Protein AF-A0A3D1DEK6-F1 (afdb_monomer)

pLDDT: mean 71.88, std 22.92, range [27.94, 96.5]

Sequence (246 aa):
MRLTLRTLLAYLDDILEPEQAREIGKKAAESPSASTLIGRIREVTRRRRLTAPALSGPGVGLDPNVVAEYLDNTLSVDGVSDVEQVCLESDVHLAEVAACHQVLTLVLGEPVTVVPGSRERMYALGTSRVEDVLGGDETSMVDDPTAKDAPEPQNEEGRAVAEAVQQITAVQPSAWKRSLPYIIVSTVVMAWLSLFTFFEVPRPVADEGTGTAAAAEGQVAAVDAADAEVAASVAGLSAINSVPEL

Foldseek 3Di:
DDDALLLLLCLVLVVDDPVSNVVNVVVLVVDPVSVVVNVLLVVLLPDPPQDAFDCDDPRHDDDVVLLVCLLVVNDDPVSVVVLRVSLVVDSNSSNVSSVVNNVVSVVPPDDDDDDPVVVVVVVVVVVVVVCVVVVPDDDDDDDDPDPDDDDDPPVVVVVVVVVVVVVVVVPDPPCVVVCVVVVVVVVVVVVVVVVVVVPPPPDPDDDDDDDDDDDDDDDDDDDDDDDDDDDDDDDDDDDDDDDDDD

Secondary structure (DSSP, 8-state):
----HHHHHHHHTT-S-HHHHHHHHHHHHH-HHHHHHHHHHHHHTT-TTPPPPBSSSTTB-S-HHHHHHHHTT-S-HHHHHHHHHHHHH-HHHHHHHHHHHHHHHHHTTS-----HHHHHHHHHHHHHHHHHHH-------------------HHHHHHHHHHHHHHHHT----THHHHHHHHHHHHHHHHHHHHHHHS---PPPPP---------------------------------------

Structure (mmCIF, N/CA/C/O backbone):
data_AF-A0A3D1DEK6-F1
#
_entry.id   AF-A0A3D1DEK6-F1
#
loop_
_atom_site.group_PDB
_atom_site.id
_atom_site.type_symbol
_atom_site.label_atom_id
_atom_site.label_alt_id
_atom_site.label_comp_id
_atom_site.label_asym_id
_atom_site.label_entity_id
_atom_site.label_seq_id
_atom_site.pdbx_PDB_ins_code
_atom_site.Cartn_x
_atom_site.Cartn_y
_atom_site.Cartn_z
_atom_site.occupancy
_atom_site.B_iso_or_equiv
_atom_site.auth_seq_id
_atom_site.auth_comp_id
_atom_site.auth_asym_id
_atom_site.auth_atom_id
_atom_site.pdbx_PDB_model_num
ATOM 1 N N . MET A 1 1 ? -7.819 16.167 8.479 1.00 60.00 1 MET A N 1
ATOM 2 C CA . MET A 1 1 ? -7.132 15.119 7.692 1.00 60.00 1 MET A CA 1
ATOM 3 C C . MET A 1 1 ? -8.151 14.040 7.354 1.00 60.00 1 MET A C 1
ATOM 5 O O . MET A 1 1 ? -8.899 13.667 8.253 1.00 60.00 1 MET A O 1
ATOM 9 N N . ARG A 1 2 ? -8.258 13.633 6.083 1.00 67.69 2 ARG A N 1
ATOM 10 C CA . ARG A 1 2 ? -9.192 12.579 5.646 1.00 67.69 2 ARG A CA 1
ATOM 11 C C . ARG A 1 2 ? -8.546 11.213 5.892 1.00 67.69 2 ARG A C 1
ATOM 13 O O . ARG A 1 2 ? -7.354 11.076 5.652 1.00 67.69 2 ARG A O 1
ATOM 20 N N . LEU A 1 3 ? -9.320 10.254 6.398 1.00 83.62 3 LEU A N 1
ATOM 21 C CA . LEU A 1 3 ? -8.907 8.855 6.533 1.00 83.62 3 LEU A CA 1
ATOM 22 C C . LEU A 1 3 ? -9.245 8.148 5.219 1.00 83.62 3 LEU A C 1
ATOM 24 O O . LEU A 1 3 ? -10.382 7.729 5.022 1.00 83.62 3 LEU A O 1
ATOM 28 N N . THR A 1 4 ? -8.283 8.101 4.309 1.00 91.75 4 THR A N 1
ATOM 29 C CA . THR A 1 4 ? -8.395 7.415 3.017 1.00 91.75 4 THR A CA 1
ATOM 30 C C . THR A 1 4 ? -7.567 6.132 3.042 1.00 91.75 4 THR A C 1
ATOM 32 O O . THR A 1 4 ? -6.734 5.952 3.937 1.00 91.75 4 THR A O 1
ATOM 35 N N . LEU A 1 5 ? -7.762 5.234 2.074 1.00 94.44 5 LEU A N 1
ATOM 36 C CA . LEU A 1 5 ? -6.972 3.999 2.004 1.00 94.44 5 LEU A CA 1
ATOM 37 C C . LEU A 1 5 ? -5.474 4.321 1.965 1.00 94.44 5 LEU A C 1
ATOM 39 O O . LEU A 1 5 ? -4.702 3.768 2.747 1.00 94.44 5 LEU A O 1
ATOM 43 N N . ARG A 1 6 ? -5.079 5.284 1.129 1.00 93.38 6 ARG A N 1
ATOM 44 C CA . ARG A 1 6 ? -3.686 5.729 1.020 1.00 93.38 6 ARG A CA 1
ATOM 45 C C . ARG A 1 6 ? -3.085 6.183 2.349 1.00 93.38 6 ARG A C 1
ATOM 47 O O . ARG A 1 6 ? -1.975 5.797 2.694 1.00 93.38 6 ARG A O 1
ATOM 54 N N . THR A 1 7 ? -3.806 7.009 3.105 1.00 93.62 7 THR A N 1
ATOM 55 C CA . THR A 1 7 ? -3.295 7.522 4.390 1.00 93.62 7 THR A CA 1
ATOM 56 C C . THR A 1 7 ? -3.170 6.420 5.438 1.00 93.62 7 THR A C 1
ATOM 58 O O . THR A 1 7 ? -2.285 6.488 6.289 1.00 93.62 7 THR A O 1
ATOM 61 N N . LEU A 1 8 ? -4.008 5.384 5.361 1.00 94.94 8 LEU A N 1
ATOM 62 C CA . LEU A 1 8 ? -3.880 4.199 6.206 1.00 94.94 8 LEU A CA 1
ATOM 63 C C . LEU A 1 8 ? -2.699 3.312 5.793 1.00 94.94 8 LEU A C 1
ATOM 65 O O . LEU A 1 8 ? -2.020 2.802 6.678 1.00 94.94 8 LEU A O 1
ATOM 69 N N . LEU A 1 9 ? -2.420 3.157 4.495 1.00 94.75 9 LEU A N 1
ATOM 70 C CA . LEU A 1 9 ? -1.221 2.453 4.015 1.00 94.75 9 LEU A CA 1
ATOM 71 C C . LEU A 1 9 ? 0.055 3.167 4.471 1.00 94.75 9 LEU A C 1
ATOM 73 O O . LEU A 1 9 ? 0.929 2.543 5.063 1.00 94.75 9 LEU A O 1
ATOM 77 N N . ALA A 1 10 ? 0.102 4.492 4.323 1.00 93.25 10 ALA A N 1
ATOM 78 C CA . ALA A 1 10 ? 1.219 5.304 4.795 1.00 93.25 10 ALA A CA 1
ATOM 79 C C . ALA A 1 10 ? 1.463 5.168 6.311 1.00 93.25 10 ALA A C 1
ATOM 81 O O . ALA A 1 10 ? 2.602 5.145 6.773 1.00 93.25 10 ALA A O 1
ATOM 82 N N . TYR A 1 11 ? 0.385 5.060 7.094 1.00 94.31 11 TYR A N 1
ATOM 83 C CA . TYR A 1 11 ? 0.469 4.791 8.528 1.00 94.31 11 TYR A CA 1
ATOM 84 C C . TYR A 1 11 ? 0.954 3.369 8.841 1.00 94.31 11 TYR A C 1
ATOM 86 O O . TYR A 1 11 ? 1.682 3.181 9.808 1.00 94.31 11 TYR A O 1
ATOM 94 N N . LEU A 1 12 ? 0.543 2.367 8.060 1.00 94.00 12 LEU A N 1
ATOM 95 C CA . LEU A 1 12 ? 0.918 0.969 8.286 1.00 94.00 12 LEU A CA 1
ATOM 96 C C . LEU A 1 12 ? 2.375 0.662 7.938 1.00 94.00 12 LEU A C 1
ATOM 98 O O . LEU A 1 12 ? 2.953 -0.215 8.577 1.00 94.00 12 LEU A O 1
ATOM 102 N N . ASP A 1 13 ? 2.935 1.380 6.969 1.00 92.44 13 ASP A N 1
ATOM 103 C CA . ASP A 1 13 ? 4.317 1.212 6.516 1.00 92.44 13 ASP A CA 1
ATOM 104 C C . ASP A 1 13 ? 5.293 2.221 7.156 1.00 92.44 13 ASP A C 1
ATOM 106 O O . ASP A 1 13 ? 6.434 2.338 6.721 1.00 92.44 13 ASP A O 1
ATOM 110 N N . ASP A 1 14 ? 4.863 2.937 8.205 1.00 91.81 14 ASP A N 1
ATOM 111 C CA . ASP A 1 14 ? 5.688 3.861 9.002 1.00 91.81 14 ASP A CA 1
ATOM 112 C C . ASP A 1 14 ? 6.396 4.973 8.188 1.00 91.81 14 ASP A C 1
ATOM 114 O O . ASP A 1 14 ? 7.470 5.448 8.560 1.00 91.81 14 ASP A O 1
ATOM 118 N N . ILE A 1 15 ? 5.777 5.448 7.097 1.00 90.81 15 ILE A N 1
ATOM 119 C CA . ILE A 1 15 ? 6.332 6.525 6.243 1.00 90.81 15 ILE A CA 1
ATOM 120 C C . ILE A 1 15 ? 5.873 7.937 6.634 1.00 90.81 15 ILE A C 1
ATOM 122 O O . ILE A 1 15 ? 6.308 8.924 6.042 1.00 90.81 15 ILE A O 1
ATOM 126 N N . LEU A 1 16 ? 4.960 8.050 7.602 1.00 90.56 16 LEU A N 1
ATOM 127 C CA . LEU A 1 16 ? 4.443 9.335 8.076 1.00 90.56 16 LEU A CA 1
ATOM 128 C C . LEU A 1 16 ? 5.373 9.981 9.107 1.00 90.56 16 LEU A C 1
ATOM 130 O O . LEU A 1 16 ? 6.032 9.312 9.900 1.00 90.56 16 LEU A O 1
ATOM 134 N N . GLU A 1 17 ? 5.333 11.312 9.175 1.00 92.69 17 GLU A N 1
ATOM 135 C CA . GLU A 1 17 ? 5.954 12.055 10.270 1.00 92.69 17 GLU A CA 1
ATOM 136 C C . GLU A 1 17 ? 5.357 11.645 11.630 1.00 92.69 17 GLU A C 1
ATOM 138 O O . GLU A 1 17 ? 4.157 11.358 11.730 1.00 92.69 17 GLU A O 1
ATOM 143 N N . PRO A 1 18 ? 6.145 11.668 12.720 1.00 92.88 18 PRO A N 1
ATOM 144 C CA . PRO A 1 18 ? 5.724 11.129 14.014 1.00 92.88 18 PRO A CA 1
ATOM 145 C C . PRO A 1 18 ? 4.490 11.829 14.604 1.00 92.88 18 PRO A C 1
ATOM 147 O O . PRO A 1 18 ? 3.700 11.197 15.309 1.00 92.88 18 PRO A O 1
ATOM 150 N N . GLU A 1 19 ? 4.293 13.121 14.329 1.00 93.31 19 GLU A N 1
ATOM 151 C CA . GLU A 1 19 ? 3.097 13.858 14.757 1.00 93.31 19 GLU A CA 1
ATOM 152 C C . GLU A 1 19 ? 1.853 13.400 13.986 1.00 93.31 19 GLU A C 1
ATOM 154 O O . GLU A 1 19 ? 0.824 13.080 14.588 1.00 93.31 19 GLU A O 1
ATOM 159 N N . GLN A 1 20 ? 1.975 13.264 12.664 1.00 92.81 20 GLN A N 1
ATOM 160 C CA . GLN A 1 20 ? 0.900 12.794 11.791 1.00 92.81 20 GLN A CA 1
ATOM 161 C C . GLN A 1 20 ? 0.519 11.345 12.103 1.00 92.81 20 GLN A C 1
ATOM 163 O O . GLN A 1 20 ? -0.667 11.031 12.206 1.00 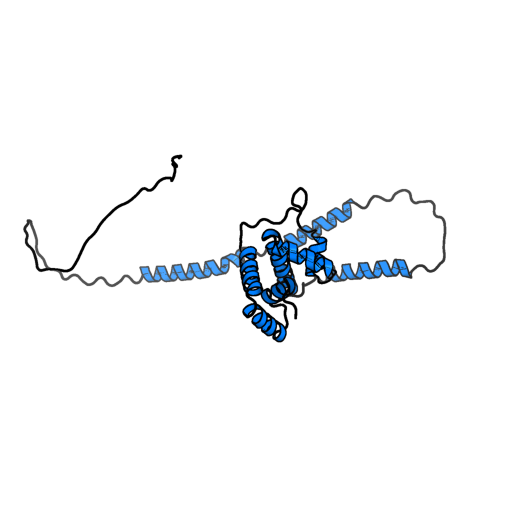92.81 20 GLN A O 1
ATOM 168 N N . ALA A 1 21 ? 1.500 10.470 12.335 1.00 93.62 21 ALA A N 1
ATOM 169 C CA . ALA A 1 21 ? 1.264 9.077 12.701 1.00 93.62 21 ALA A CA 1
ATOM 170 C C . ALA A 1 21 ? 0.446 8.952 14.001 1.00 93.62 21 ALA A C 1
ATOM 172 O O . ALA A 1 21 ? -0.476 8.137 14.081 1.00 93.62 21 ALA A O 1
ATOM 173 N N . ARG A 1 22 ? 0.720 9.797 15.009 1.00 93.88 22 ARG A N 1
ATOM 174 C CA . ARG A 1 22 ? -0.061 9.842 16.263 1.00 93.88 22 ARG A CA 1
ATOM 175 C C . ARG A 1 22 ? -1.492 10.307 16.027 1.00 93.88 22 ARG A C 1
ATOM 177 O O . ARG A 1 22 ? -2.427 9.718 16.572 1.00 93.88 22 ARG A O 1
ATOM 184 N N . GLU A 1 23 ? -1.675 11.346 15.218 1.00 93.75 23 GLU A N 1
ATOM 185 C CA . GLU A 1 23 ? -3.009 11.833 14.875 1.00 93.75 23 GLU A CA 1
ATOM 186 C C . GLU A 1 23 ? -3.831 10.803 14.101 1.00 93.75 23 GLU A C 1
ATOM 188 O O . GLU A 1 23 ? -5.012 10.612 14.401 1.00 93.75 23 GLU A O 1
ATOM 193 N N . ILE A 1 24 ? -3.224 10.156 13.105 1.00 93.56 24 ILE A N 1
ATOM 194 C CA . ILE A 1 24 ? -3.873 9.116 12.308 1.00 93.56 24 ILE A CA 1
ATOM 195 C C . ILE A 1 24 ? -4.190 7.908 13.183 1.00 93.56 24 ILE A C 1
ATOM 197 O O . ILE A 1 24 ? -5.320 7.434 13.135 1.00 93.56 24 ILE A O 1
ATOM 201 N N . GLY A 1 25 ? -3.271 7.478 14.050 1.00 91.75 25 GLY A N 1
ATOM 202 C CA . GLY A 1 25 ? -3.522 6.401 15.008 1.00 91.75 25 GLY A CA 1
ATOM 203 C C . GLY A 1 25 ? -4.711 6.697 15.928 1.00 91.75 25 GLY A C 1
ATOM 204 O O . GLY A 1 25 ? -5.584 5.846 16.101 1.00 91.75 25 GLY A O 1
ATOM 205 N N . LYS A 1 26 ? -4.812 7.927 16.454 1.00 93.81 26 LYS A N 1
ATOM 206 C CA . LYS A 1 26 ? -5.963 8.354 17.267 1.00 93.81 26 LYS A CA 1
ATOM 207 C C . LYS A 1 26 ? -7.268 8.328 16.462 1.00 93.81 26 LYS A C 1
ATOM 209 O O . LYS A 1 26 ? -8.242 7.720 16.896 1.00 93.81 26 LYS A O 1
ATOM 214 N N . LYS A 1 27 ? -7.278 8.933 15.270 1.00 92.94 27 LYS A N 1
ATOM 215 C CA . LYS A 1 27 ? -8.460 8.979 14.388 1.00 92.94 27 LYS A CA 1
ATOM 216 C C . LYS A 1 27 ? -8.883 7.585 13.907 1.00 92.94 27 LYS A C 1
ATOM 218 O O . LYS A 1 27 ? -10.073 7.325 13.758 1.00 92.94 27 LYS A O 1
ATOM 223 N N . ALA A 1 28 ? -7.929 6.683 13.684 1.00 91.69 28 ALA A N 1
ATOM 224 C CA . ALA A 1 28 ? -8.192 5.303 13.297 1.00 91.69 28 ALA A CA 1
ATOM 225 C C . ALA A 1 28 ? -8.805 4.486 14.443 1.00 91.69 28 ALA A C 1
ATOM 227 O O . ALA A 1 28 ? -9.676 3.659 14.187 1.00 91.69 28 ALA A O 1
ATOM 228 N N . ALA A 1 29 ? -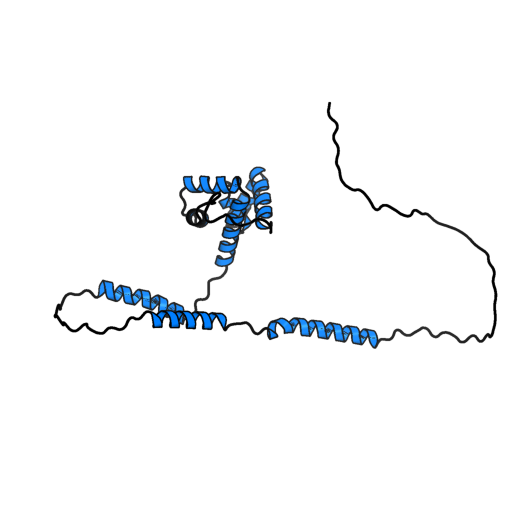8.400 4.742 15.691 1.00 91.06 29 ALA A N 1
ATOM 229 C CA . ALA A 1 29 ? -8.992 4.116 16.874 1.00 91.06 29 ALA A CA 1
ATOM 230 C C . ALA A 1 29 ? -10.408 4.642 17.179 1.00 91.06 29 ALA A C 1
ATOM 232 O O . ALA A 1 29 ? -11.269 3.884 17.617 1.00 91.06 29 ALA A O 1
ATOM 233 N N . GLU A 1 30 ? -10.662 5.928 16.926 1.00 93.50 30 GLU A N 1
ATOM 234 C CA . GLU A 1 30 ? -11.984 6.549 17.095 1.00 93.50 30 GLU A CA 1
ATOM 235 C C . GLU A 1 30 ? -12.976 6.148 15.990 1.00 93.50 30 GLU A C 1
ATOM 237 O O . GLU A 1 30 ? -14.187 6.196 16.203 1.00 93.50 30 GLU A O 1
ATOM 242 N N . SER A 1 31 ? -12.477 5.747 14.816 1.00 94.25 31 SER A N 1
ATOM 243 C CA . SER A 1 31 ? -13.285 5.364 13.658 1.00 94.25 31 SER A CA 1
ATOM 244 C C . SER A 1 31 ? -13.362 3.837 13.499 1.00 94.25 31 SER A C 1
ATOM 246 O O . SER A 1 31 ? -12.380 3.212 13.079 1.00 94.25 31 SER A O 1
ATOM 248 N N . PRO A 1 32 ? -14.530 3.208 13.743 1.00 92.50 32 PRO A N 1
ATOM 249 C CA . PRO A 1 32 ? -14.686 1.763 13.586 1.00 92.50 32 PRO A CA 1
ATOM 250 C C . PRO A 1 32 ? -14.355 1.277 12.171 1.00 92.50 32 PRO A C 1
ATOM 252 O O . PRO A 1 32 ? -13.710 0.244 12.013 1.00 92.50 32 PRO A O 1
ATOM 255 N N . SER A 1 33 ? -14.729 2.042 11.138 1.00 92.38 33 SER A N 1
ATOM 256 C CA . SER A 1 33 ? -14.465 1.678 9.742 1.00 92.38 33 SER A CA 1
ATOM 257 C C . SER A 1 33 ? -12.969 1.631 9.427 1.00 92.38 33 SER A C 1
ATOM 259 O O . SER A 1 33 ? -12.513 0.705 8.760 1.00 92.38 33 SER A O 1
ATOM 261 N N . ALA A 1 34 ? -12.191 2.582 9.952 1.00 93.31 34 ALA A N 1
ATOM 262 C CA . ALA A 1 34 ? -10.744 2.620 9.766 1.00 93.31 34 ALA A CA 1
ATOM 263 C C . ALA A 1 34 ? -10.050 1.468 10.505 1.00 93.31 34 ALA A C 1
ATOM 265 O O . ALA A 1 34 ? -9.180 0.811 9.937 1.00 93.31 34 ALA A O 1
ATOM 266 N N . SER A 1 35 ? -10.474 1.173 11.738 1.00 94.06 35 SER A N 1
ATOM 267 C CA . SER A 1 35 ? -9.967 0.026 12.500 1.00 94.06 35 SER A CA 1
ATOM 268 C C . SER A 1 35 ? -10.244 -1.308 11.792 1.00 94.06 35 SER A C 1
ATOM 270 O O . SER A 1 35 ? -9.344 -2.145 11.677 1.00 94.06 35 SER A O 1
ATOM 272 N N . THR A 1 36 ? -11.455 -1.498 11.253 1.00 95.31 36 THR A N 1
ATOM 273 C CA . THR A 1 36 ? -11.799 -2.686 10.454 1.00 95.31 36 THR A CA 1
ATOM 274 C C . THR A 1 36 ? -10.965 -2.768 9.178 1.00 95.31 36 THR A C 1
ATOM 276 O O . THR A 1 36 ? -10.456 -3.842 8.857 1.00 95.31 36 THR A O 1
ATOM 279 N N . LEU A 1 37 ? -10.776 -1.650 8.471 1.00 95.75 37 LEU A N 1
ATOM 280 C CA . LEU A 1 37 ? -9.979 -1.613 7.247 1.00 95.75 37 LEU A CA 1
ATOM 281 C C . LEU A 1 37 ? -8.501 -1.926 7.516 1.00 95.75 37 LEU A C 1
ATOM 283 O O . LEU A 1 37 ? -7.922 -2.729 6.794 1.00 95.75 3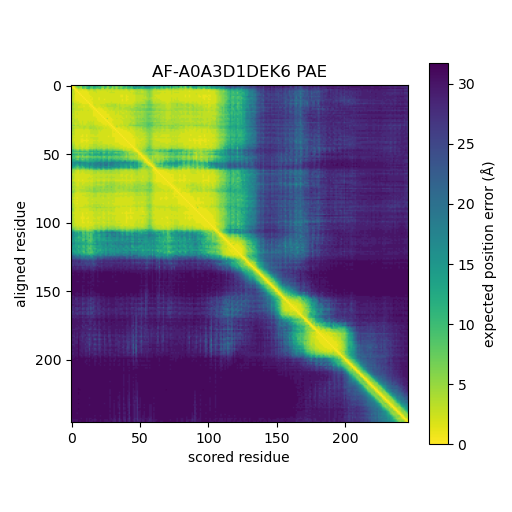7 LEU A O 1
ATOM 287 N N . ILE A 1 38 ? -7.908 -1.393 8.589 1.00 95.94 38 ILE A N 1
ATOM 288 C CA . ILE A 1 38 ? -6.545 -1.750 9.023 1.00 95.94 38 ILE A CA 1
ATOM 289 C C . ILE A 1 38 ? -6.431 -3.256 9.294 1.00 95.94 38 ILE A C 1
ATOM 291 O O . ILE A 1 38 ? -5.469 -3.897 8.862 1.00 95.94 38 ILE A O 1
ATOM 295 N N . GLY A 1 39 ? -7.406 -3.827 10.008 1.00 96.25 39 GLY A N 1
ATOM 296 C CA . GLY A 1 39 ? -7.459 -5.265 10.268 1.00 96.25 39 GLY A CA 1
ATOM 297 C C . GLY A 1 39 ? -7.503 -6.072 8.973 1.00 96.25 39 GLY A C 1
ATOM 298 O O . GLY A 1 39 ? -6.695 -6.985 8.792 1.00 96.25 39 GLY A O 1
ATOM 299 N N . ARG A 1 40 ? -8.381 -5.669 8.048 1.00 96.44 40 ARG A N 1
ATOM 300 C CA . ARG A 1 40 ? -8.539 -6.293 6.733 1.00 96.44 40 ARG A CA 1
ATOM 301 C C . ARG A 1 40 ? -7.267 -6.193 5.895 1.00 96.44 40 ARG A C 1
ATOM 303 O O . ARG A 1 40 ? -6.829 -7.220 5.397 1.00 96.44 40 ARG A O 1
ATOM 310 N N . ILE A 1 41 ? -6.628 -5.022 5.804 1.00 96.50 41 ILE A N 1
ATOM 311 C CA . ILE A 1 41 ? -5.348 -4.834 5.092 1.00 96.50 41 ILE A CA 1
ATOM 312 C C . ILE A 1 41 ? -4.302 -5.818 5.631 1.00 96.50 41 ILE A C 1
ATOM 314 O O . ILE A 1 41 ? -3.745 -6.621 4.886 1.00 96.50 41 ILE A O 1
ATOM 318 N N . ARG A 1 42 ? -4.098 -5.847 6.954 1.00 95.44 42 ARG A N 1
ATOM 319 C CA . ARG A 1 42 ? -3.131 -6.760 7.589 1.00 95.44 42 ARG A CA 1
ATOM 320 C C . ARG A 1 42 ? -3.460 -8.237 7.370 1.00 95.44 42 ARG A C 1
ATOM 322 O O . ARG A 1 42 ? -2.559 -9.078 7.401 1.00 95.44 42 ARG A O 1
ATOM 329 N N . GLU A 1 43 ? -4.735 -8.583 7.248 1.00 95.50 43 GLU A N 1
ATOM 330 C CA . GLU A 1 43 ? -5.166 -9.946 6.958 1.00 95.50 43 GLU A CA 1
ATOM 331 C C . GLU A 1 43 ? -4.864 -10.325 5.505 1.00 95.50 43 GLU A C 1
ATOM 333 O O . GLU A 1 43 ? -4.201 -11.339 5.272 1.00 95.50 43 GLU A O 1
ATOM 338 N N . VAL A 1 44 ? -5.302 -9.509 4.540 1.00 94.81 44 VAL A N 1
ATOM 339 C CA . VAL A 1 44 ? -5.176 -9.819 3.109 1.00 94.81 44 VAL A CA 1
ATOM 340 C C . VAL A 1 44 ? -3.716 -9.851 2.663 1.00 94.81 44 VAL A C 1
ATOM 342 O O . VAL A 1 44 ? -3.330 -10.794 1.977 1.00 94.81 44 VAL A O 1
ATOM 345 N N . THR A 1 45 ? -2.867 -8.941 3.156 1.00 92.12 45 THR A N 1
ATOM 346 C CA . THR A 1 45 ? -1.426 -8.920 2.834 1.00 92.12 45 THR A CA 1
ATOM 347 C C . THR A 1 45 ? -0.691 -10.161 3.359 1.00 92.12 45 THR A C 1
ATOM 349 O O . THR A 1 45 ? 0.318 -10.582 2.799 1.00 92.12 45 THR A O 1
ATOM 352 N N . ARG A 1 46 ? -1.195 -10.811 4.419 1.00 91.31 46 ARG A N 1
ATOM 353 C CA . ARG A 1 46 ? -0.603 -12.049 4.969 1.00 91.31 46 ARG A CA 1
ATOM 354 C C . ARG A 1 46 ? -1.214 -13.327 4.391 1.00 91.31 46 ARG A C 1
ATOM 356 O O . ARG A 1 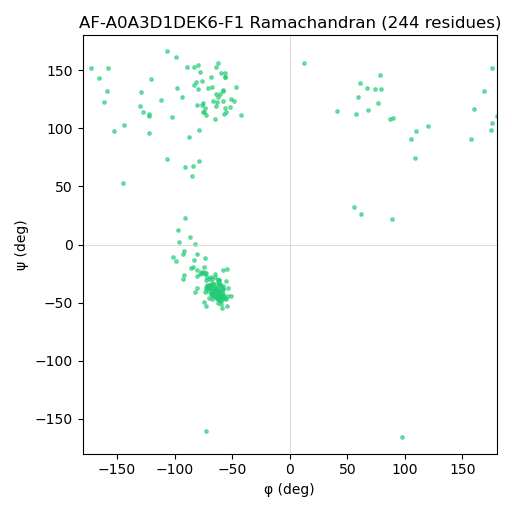46 ? -0.719 -14.428 4.666 1.00 91.31 46 ARG A O 1
ATOM 363 N N . ARG A 1 47 ? -2.288 -13.224 3.605 1.00 92.62 47 ARG A N 1
ATOM 364 C CA . ARG A 1 47 ? -3.041 -14.376 3.101 1.00 92.62 47 ARG A CA 1
ATOM 365 C C . ARG A 1 47 ? -2.319 -15.011 1.905 1.00 92.62 47 ARG A C 1
ATOM 367 O O . ARG A 1 47 ? -2.506 -14.618 0.765 1.00 92.62 47 ARG A O 1
ATOM 374 N N . ARG A 1 48 ? -1.563 -16.089 2.147 1.00 84.75 48 ARG A N 1
ATOM 375 C CA . ARG A 1 48 ? -0.748 -16.794 1.122 1.00 84.75 48 ARG A CA 1
ATOM 376 C C . ARG A 1 48 ? -1.507 -17.333 -0.099 1.00 84.75 48 ARG A C 1
ATOM 378 O O . ARG A 1 48 ? -0.881 -17.649 -1.100 1.00 84.75 48 ARG A O 1
ATOM 385 N N . ARG A 1 49 ? -2.822 -17.545 0.013 1.00 86.00 49 ARG A N 1
ATOM 386 C CA . ARG A 1 49 ? -3.658 -18.104 -1.067 1.00 86.00 49 ARG A CA 1
ATOM 387 C C . ARG A 1 49 ? -4.371 -17.034 -1.892 1.00 86.00 49 ARG A C 1
ATOM 389 O O . ARG A 1 49 ? -5.157 -17.390 -2.761 1.00 86.00 49 ARG A O 1
ATOM 396 N N . LEU A 1 50 ? -4.141 -15.755 -1.604 1.00 84.94 50 LEU A N 1
ATOM 397 C CA . LEU A 1 50 ? -4.640 -14.687 -2.453 1.00 84.94 50 LEU A CA 1
ATOM 398 C C . LEU A 1 50 ? -3.768 -14.633 -3.714 1.00 84.94 50 LEU A C 1
ATOM 400 O O . LEU A 1 50 ? -2.548 -14.534 -3.620 1.00 84.94 50 LEU A O 1
ATOM 404 N N . THR A 1 51 ? -4.382 -14.794 -4.881 1.00 80.50 51 THR A N 1
ATOM 405 C CA . THR A 1 51 ? -3.687 -14.715 -6.174 1.00 80.50 51 THR A CA 1
ATOM 406 C C . THR A 1 51 ? -3.692 -13.272 -6.674 1.00 80.50 51 THR A C 1
ATOM 408 O O . THR A 1 51 ? -4.602 -12.520 -6.333 1.00 80.50 51 THR A O 1
ATOM 411 N N . ALA A 1 52 ? -2.690 -12.899 -7.471 1.00 81.12 52 ALA A N 1
ATOM 412 C CA . ALA A 1 52 ? -2.612 -11.585 -8.103 1.00 81.12 52 ALA A CA 1
ATOM 413 C C . ALA A 1 52 ? -3.775 -11.355 -9.097 1.00 81.12 52 ALA A C 1
ATOM 415 O O . ALA A 1 52 ? -4.291 -12.330 -9.665 1.00 81.12 52 ALA A O 1
ATOM 416 N N . PRO A 1 53 ? -4.181 -10.092 -9.332 1.00 83.75 53 PRO A N 1
ATOM 417 C CA . PRO A 1 53 ? -5.158 -9.750 -10.362 1.00 83.75 53 PRO A CA 1
ATOM 418 C C . PRO A 1 53 ? -4.724 -10.240 -11.752 1.00 83.75 53 PRO A C 1
ATOM 420 O O . PRO A 1 53 ? -3.539 -10.268 -12.085 1.00 83.75 53 PRO A O 1
ATOM 423 N N . ALA A 1 54 ? -5.692 -10.604 -12.595 1.00 81.50 54 ALA A N 1
ATOM 424 C CA . ALA A 1 54 ? -5.407 -10.946 -13.983 1.00 81.50 54 ALA A CA 1
ATOM 425 C C . ALA A 1 54 ? -5.031 -9.685 -14.783 1.00 81.50 54 ALA A C 1
ATOM 427 O O . ALA A 1 54 ? -5.720 -8.669 -14.709 1.00 81.50 54 ALA A O 1
ATOM 428 N N . LEU A 1 55 ? -3.973 -9.778 -15.595 1.00 77.75 55 LEU A N 1
ATOM 429 C CA . LEU A 1 55 ? -3.488 -8.677 -16.444 1.00 77.75 55 LEU A CA 1
ATOM 430 C C . LEU A 1 55 ? -4.248 -8.553 -17.776 1.00 77.75 55 LEU A C 1
ATOM 432 O O . LEU A 1 55 ? -4.081 -7.583 -18.509 1.00 77.75 55 LEU A O 1
ATOM 436 N N . SER A 1 56 ? -5.033 -9.563 -18.157 1.00 77.62 56 SER A N 1
ATOM 437 C CA . SER A 1 56 ? -5.785 -9.605 -19.418 1.00 77.62 56 SER A CA 1
ATOM 438 C C . SER A 1 56 ? -6.968 -10.572 -19.320 1.00 77.62 56 SER A C 1
ATOM 440 O O . SER A 1 56 ? -6.902 -11.564 -18.595 1.00 77.62 56 SER A O 1
ATOM 442 N N . GLY A 1 57 ? -8.031 -10.308 -20.089 1.00 73.56 57 GLY A N 1
ATOM 443 C CA . GLY A 1 57 ? -9.219 -11.166 -20.190 1.00 73.56 57 GLY A CA 1
ATOM 444 C C . GLY A 1 57 ? -10.413 -10.752 -19.309 1.00 73.56 57 GLY A C 1
ATOM 445 O O . GLY A 1 57 ? -10.484 -9.626 -18.820 1.00 73.56 57 GLY A O 1
ATOM 446 N N . PRO A 1 58 ? -11.411 -11.637 -19.134 1.00 59.19 58 PRO A N 1
ATOM 447 C CA . PRO A 1 58 ? -12.556 -11.376 -18.264 1.00 59.19 58 PRO A CA 1
ATOM 448 C C . PRO A 1 58 ? -12.100 -11.305 -16.802 1.00 59.19 58 PRO A C 1
ATOM 450 O O . PRO A 1 58 ? -11.505 -12.255 -16.299 1.00 59.19 58 PRO A O 1
ATOM 453 N N . GLY A 1 59 ? -12.382 -10.192 -16.122 1.00 63.59 59 GLY A N 1
ATOM 454 C CA . GLY A 1 59 ? -11.889 -9.944 -14.762 1.00 63.59 59 GLY A CA 1
ATOM 455 C C . GLY A 1 59 ? -10.526 -9.249 -14.702 1.00 63.59 59 GLY A C 1
ATOM 456 O O . GLY A 1 59 ? -9.846 -9.362 -13.683 1.00 63.59 59 GLY A O 1
ATOM 457 N N . VAL A 1 60 ? -10.128 -8.549 -15.775 1.00 72.38 60 VAL A N 1
ATOM 458 C CA . VAL A 1 60 ? -9.038 -7.562 -15.731 1.00 72.38 60 VAL A CA 1
ATOM 459 C C . VAL A 1 60 ? -9.266 -6.631 -14.549 1.00 72.38 60 VAL A C 1
ATOM 461 O O . VAL A 1 60 ? -10.343 -6.048 -14.408 1.00 72.38 60 VAL A O 1
ATOM 464 N N . GLY A 1 61 ? -8.258 -6.573 -13.683 1.00 76.56 61 GLY A N 1
ATOM 465 C CA . GLY A 1 61 ? -8.248 -5.677 -12.540 1.00 76.56 61 GLY A CA 1
ATOM 466 C C . GLY A 1 61 ? -8.023 -4.227 -12.953 1.00 76.56 61 GLY A C 1
ATOM 467 O O . GLY A 1 61 ? -8.196 -3.852 -14.111 1.00 76.56 61 GLY A O 1
ATOM 468 N N . LEU A 1 62 ? -7.607 -3.398 -12.002 1.00 86.38 62 LEU A N 1
ATOM 469 C CA . LEU A 1 62 ? -7.141 -2.053 -12.330 1.00 86.38 62 LEU A CA 1
ATOM 470 C C . LEU A 1 62 ? -5.989 -2.093 -13.340 1.00 86.38 62 LEU A C 1
ATOM 472 O O . LEU A 1 62 ? -5.113 -2.955 -13.254 1.00 86.38 62 LEU A O 1
ATOM 476 N N . ASP A 1 63 ? -5.963 -1.107 -14.238 1.00 89.81 63 ASP A N 1
ATOM 477 C CA . ASP A 1 63 ? -4.797 -0.854 -15.081 1.00 89.81 63 ASP A CA 1
ATOM 478 C C . ASP A 1 63 ? -3.564 -0.598 -14.190 1.00 89.81 63 ASP A C 1
ATOM 480 O O . ASP A 1 63 ? -3.602 0.311 -13.351 1.00 89.81 63 ASP A O 1
ATOM 484 N N . PRO A 1 64 ? -2.468 -1.365 -14.347 1.00 90.62 64 PRO A N 1
ATOM 485 C CA . PRO A 1 64 ? -1.264 -1.189 -13.544 1.00 90.62 64 PRO A CA 1
ATOM 486 C C . PRO A 1 64 ? -0.683 0.227 -13.593 1.00 90.62 64 PRO A C 1
ATOM 488 O O . PRO A 1 64 ? -0.137 0.681 -12.588 1.00 90.62 64 PRO A O 1
ATOM 491 N N . ASN A 1 65 ? -0.821 0.949 -14.713 1.00 92.19 65 ASN A N 1
ATOM 492 C CA . ASN A 1 65 ? -0.329 2.329 -14.799 1.00 92.19 65 ASN A CA 1
ATOM 493 C C . ASN A 1 65 ? -1.133 3.269 -13.892 1.00 92.19 65 ASN A C 1
ATOM 495 O O . ASN A 1 65 ? -0.551 4.085 -13.185 1.00 92.19 65 ASN A O 1
ATOM 499 N N . VAL A 1 66 ? -2.456 3.097 -13.831 1.00 94.19 66 VAL A N 1
ATOM 500 C CA . VAL A 1 66 ? -3.320 3.857 -12.913 1.00 94.19 66 VAL A CA 1
ATOM 501 C C . VAL A 1 66 ? -2.988 3.534 -11.454 1.00 94.19 66 VAL A C 1
ATOM 503 O O . VAL A 1 66 ? -2.963 4.431 -10.611 1.00 94.19 66 VAL A O 1
ATOM 506 N N . VAL A 1 67 ? -2.689 2.267 -11.137 1.00 93.81 67 VAL A N 1
ATOM 507 C CA . VAL A 1 67 ? -2.228 1.880 -9.790 1.00 93.81 67 VAL A CA 1
ATOM 508 C C . VAL A 1 67 ? -0.893 2.544 -9.454 1.00 93.81 67 VAL A C 1
ATOM 510 O O . VAL A 1 67 ? -0.732 3.042 -8.340 1.00 93.81 67 VAL A O 1
ATOM 513 N N . ALA A 1 68 ? 0.044 2.592 -10.403 1.00 93.88 68 ALA A N 1
ATOM 514 C CA . ALA A 1 68 ? 1.322 3.272 -10.218 1.00 93.88 68 ALA A CA 1
ATOM 515 C C . ALA A 1 68 ? 1.123 4.774 -9.954 1.00 93.88 68 ALA A C 1
ATOM 517 O O . ALA A 1 68 ? 1.622 5.284 -8.954 1.00 93.88 68 ALA A O 1
ATOM 518 N N . GLU A 1 69 ? 0.299 5.459 -10.755 1.00 95.31 69 GLU A N 1
ATOM 519 C CA . GLU A 1 69 ? -0.043 6.872 -10.528 1.00 95.31 69 GLU A CA 1
ATOM 520 C C . GLU A 1 69 ? -0.723 7.106 -9.166 1.00 95.31 69 GLU A C 1
ATOM 522 O O . GLU A 1 69 ? -0.507 8.130 -8.506 1.00 95.31 69 GLU A O 1
ATOM 527 N N . TYR A 1 70 ? -1.546 6.156 -8.709 1.00 95.56 70 TYR A N 1
ATOM 528 C CA . TYR A 1 70 ? -2.174 6.211 -7.389 1.00 95.56 70 TYR A CA 1
ATOM 529 C C . TYR A 1 70 ? -1.153 6.097 -6.246 1.00 95.56 70 TYR A C 1
ATOM 531 O O . TYR A 1 70 ? -1.285 6.837 -5.259 1.00 95.56 70 TYR A O 1
ATOM 539 N N . LEU A 1 71 ? -0.175 5.190 -6.373 1.00 93.56 71 LEU A N 1
ATOM 540 C CA . LEU A 1 71 ? 0.898 4.956 -5.396 1.00 93.56 71 LEU A CA 1
ATOM 541 C C . LEU A 1 71 ? 1.907 6.115 -5.362 1.00 93.56 71 LEU A C 1
ATOM 543 O O . LEU A 1 71 ? 2.330 6.513 -4.277 1.00 93.56 71 LEU A O 1
ATOM 547 N N . ASP A 1 72 ? 2.203 6.716 -6.515 1.00 91.19 72 ASP A N 1
ATOM 548 C CA . ASP A 1 72 ? 3.127 7.852 -6.654 1.00 91.19 72 ASP A CA 1
ATOM 549 C C . ASP A 1 72 ? 2.485 9.215 -6.334 1.00 91.19 72 ASP A C 1
ATOM 551 O O . ASP A 1 72 ? 3.147 10.252 -6.386 1.00 91.19 72 ASP A O 1
ATOM 555 N N . ASN A 1 73 ? 1.202 9.239 -5.958 1.00 90.50 73 ASN A N 1
ATOM 556 C CA . ASN A 1 73 ? 0.436 10.457 -5.660 1.00 90.50 73 ASN A CA 1
ATOM 557 C C . ASN A 1 73 ? 0.294 11.434 -6.841 1.00 90.50 73 ASN A C 1
ATOM 559 O O . ASN A 1 73 ? 0.095 12.632 -6.627 1.00 90.50 73 ASN A O 1
ATOM 563 N N . THR A 1 74 ? 0.363 10.941 -8.076 1.00 94.19 74 THR A N 1
ATOM 564 C CA . THR A 1 74 ? 0.215 11.751 -9.297 1.00 94.19 74 THR A CA 1
ATOM 565 C C . THR A 1 74 ? -1.189 11.672 -9.898 1.00 94.19 74 THR A C 1
ATOM 567 O O . THR A 1 74 ? -1.554 12.522 -10.712 1.00 94.19 74 THR A O 1
ATOM 570 N N . LEU A 1 75 ? -2.003 10.704 -9.464 1.00 94.81 75 LEU A N 1
ATOM 571 C CA . LEU A 1 75 ? -3.374 10.518 -9.939 1.00 94.81 75 LEU A CA 1
ATOM 572 C C . LEU A 1 75 ? -4.318 11.657 -9.501 1.00 94.81 75 LEU A C 1
ATOM 574 O O . LEU A 1 75 ? -4.244 12.171 -8.382 1.00 94.81 75 LEU A O 1
ATOM 578 N N . SER A 1 76 ? -5.259 12.015 -10.379 1.00 94.31 76 SER A N 1
ATOM 579 C CA . SER A 1 76 ? -6.305 13.012 -10.097 1.00 94.31 76 SER A CA 1
ATOM 580 C C . SER A 1 76 ? -7.236 12.592 -8.949 1.00 94.31 76 SER A C 1
ATOM 582 O O . SER A 1 76 ? -7.409 11.408 -8.678 1.00 94.31 76 SER A O 1
ATOM 584 N N . VAL A 1 77 ? -7.881 13.557 -8.282 1.00 90.06 77 VAL A N 1
ATOM 585 C CA . VAL A 1 77 ? -8.751 13.292 -7.116 1.00 90.06 77 VAL A CA 1
ATOM 586 C C . VAL A 1 77 ? -9.899 12.330 -7.443 1.00 90.06 77 VAL A C 1
ATOM 588 O O . VAL A 1 77 ? -10.209 11.470 -6.620 1.00 90.06 77 VAL A O 1
ATOM 591 N N . ASP A 1 78 ? -10.489 12.446 -8.634 1.00 89.94 78 ASP A N 1
ATOM 592 C CA . ASP A 1 78 ? -11.568 11.558 -9.080 1.00 89.94 78 ASP A CA 1
ATOM 593 C C . ASP A 1 78 ? -11.039 10.131 -9.286 1.00 89.94 78 ASP A C 1
ATOM 595 O O . ASP A 1 78 ? -11.571 9.185 -8.707 1.00 89.94 78 ASP A O 1
ATOM 599 N N . GLY A 1 79 ? -9.897 9.987 -9.972 1.00 92.62 79 GLY A N 1
ATOM 600 C CA . GLY A 1 79 ? -9.248 8.686 -10.162 1.00 92.62 79 GLY A CA 1
ATOM 601 C C . GLY A 1 79 ? -8.816 8.030 -8.847 1.00 92.62 79 GLY A C 1
ATOM 602 O O . GLY A 1 79 ? -8.901 6.814 -8.701 1.00 92.62 79 GLY A O 1
ATOM 603 N N . VAL A 1 80 ? -8.406 8.818 -7.848 1.00 94.44 80 VAL A N 1
ATOM 604 C CA . VAL A 1 80 ? -8.094 8.300 -6.507 1.00 94.44 80 VAL A CA 1
ATOM 605 C C . VAL A 1 80 ? -9.320 7.648 -5.872 1.00 94.44 80 VAL A C 1
ATOM 607 O O . VAL A 1 80 ? -9.194 6.562 -5.312 1.00 94.44 80 VAL A O 1
ATOM 610 N N . SER A 1 81 ? -10.494 8.275 -5.969 1.00 92.88 81 SER A N 1
ATOM 611 C CA . SER A 1 81 ? -11.728 7.707 -5.416 1.00 92.88 81 SER A CA 1
ATOM 612 C C . SER A 1 81 ? -12.093 6.382 -6.088 1.00 92.88 81 SER A C 1
ATOM 614 O O . SER A 1 81 ? -12.477 5.441 -5.392 1.00 92.88 81 SER A O 1
ATOM 616 N N . ASP A 1 82 ? -11.932 6.289 -7.409 1.00 93.25 82 ASP A N 1
ATOM 617 C CA . ASP A 1 82 ? -12.235 5.075 -8.173 1.00 93.25 82 ASP A CA 1
ATOM 618 C C . ASP A 1 82 ? -11.318 3.912 -7.764 1.00 93.25 82 ASP A C 1
ATOM 620 O O . ASP A 1 82 ? -11.783 2.801 -7.491 1.00 93.25 82 ASP A O 1
ATOM 624 N N . VAL A 1 83 ? -10.010 4.174 -7.645 1.00 94.81 83 VAL A N 1
ATOM 625 C CA . VAL A 1 83 ? -9.031 3.170 -7.201 1.00 94.81 83 VAL A CA 1
ATOM 626 C C . VAL A 1 83 ? -9.329 2.701 -5.779 1.00 94.81 83 VAL A C 1
ATOM 628 O O . VAL A 1 83 ? -9.351 1.495 -5.512 1.00 94.81 83 VAL A O 1
ATOM 631 N N . GLU A 1 84 ? -9.580 3.637 -4.859 1.00 95.19 84 GLU A N 1
ATOM 632 C CA . GLU A 1 84 ? -9.896 3.300 -3.472 1.00 95.19 84 GLU A CA 1
ATOM 633 C C . GLU A 1 84 ? -11.189 2.484 -3.379 1.00 95.19 84 GLU A C 1
ATOM 635 O O . GLU A 1 84 ? -11.229 1.501 -2.637 1.00 95.19 84 GLU A O 1
ATOM 640 N N . GLN A 1 85 ? -12.213 2.821 -4.164 1.00 94.19 85 GLN A N 1
ATOM 641 C CA . GLN A 1 85 ? -13.464 2.072 -4.190 1.00 94.19 85 GLN A CA 1
ATOM 642 C C . GLN A 1 85 ? -13.247 0.615 -4.623 1.00 94.19 85 GLN A C 1
ATOM 644 O O . GLN A 1 85 ? -13.676 -0.296 -3.911 1.00 94.19 85 GLN A O 1
ATOM 649 N N . VAL A 1 86 ? -12.522 0.368 -5.719 1.00 94.00 86 VAL A N 1
ATOM 650 C CA . VAL A 1 86 ? -12.261 -1.011 -6.174 1.00 94.00 86 VAL A CA 1
ATOM 651 C C . VAL A 1 86 ? -11.447 -1.801 -5.143 1.00 94.00 86 VAL A C 1
ATOM 653 O O . VAL A 1 86 ? -11.727 -2.978 -4.893 1.00 94.00 86 VAL A O 1
ATOM 656 N N . CYS A 1 87 ? -10.479 -1.161 -4.483 1.00 94.12 87 CYS A N 1
ATOM 657 C CA . CYS A 1 87 ? -9.723 -1.794 -3.402 1.00 94.12 87 CYS A CA 1
ATOM 658 C C . CYS A 1 87 ? -10.620 -2.145 -2.204 1.00 94.12 87 CYS A C 1
ATOM 660 O O . CYS A 1 87 ? -10.460 -3.195 -1.585 1.00 94.12 87 CYS A O 1
ATOM 662 N N . LEU A 1 88 ? -11.595 -1.301 -1.868 1.00 94.06 88 LEU A N 1
ATOM 663 C CA . LEU A 1 88 ? -12.538 -1.587 -0.787 1.00 94.06 88 LEU A CA 1
ATOM 664 C C . LEU A 1 88 ? -13.517 -2.713 -1.151 1.00 94.06 88 LEU A C 1
ATOM 666 O O . LEU A 1 88 ? -13.927 -3.468 -0.266 1.00 94.06 88 LEU A O 1
ATOM 670 N N . GLU A 1 89 ? -13.852 -2.884 -2.425 1.00 93.31 89 GLU A N 1
ATOM 671 C CA . GLU A 1 89 ? -14.759 -3.938 -2.896 1.00 93.31 89 GLU A CA 1
ATOM 672 C C . GLU A 1 89 ? -14.069 -5.305 -3.052 1.00 93.31 89 GLU A C 1
ATOM 674 O O . GLU A 1 89 ? -14.713 -6.342 -2.889 1.00 93.31 89 GLU A O 1
ATOM 679 N N . SER A 1 90 ? -12.754 -5.338 -3.303 1.00 92.19 90 SER A N 1
ATOM 680 C CA . SER A 1 90 ? -12.027 -6.569 -3.638 1.00 92.19 90 SER A CA 1
ATOM 681 C C . SER A 1 90 ? -10.761 -6.778 -2.804 1.00 92.19 90 SER A C 1
ATOM 683 O O . SER A 1 90 ? -9.795 -6.027 -2.909 1.00 92.19 90 SER A O 1
ATOM 685 N N . ASP A 1 91 ? -10.717 -7.882 -2.048 1.00 93.56 91 ASP A N 1
ATOM 686 C CA . ASP A 1 91 ? -9.531 -8.279 -1.271 1.00 93.56 91 ASP A CA 1
ATOM 687 C C . ASP A 1 91 ? -8.285 -8.463 -2.146 1.00 93.56 91 ASP A C 1
ATOM 689 O O . ASP A 1 91 ? -7.185 -8.150 -1.703 1.00 93.56 91 ASP A O 1
ATOM 693 N N . VAL A 1 92 ? -8.454 -8.974 -3.373 1.00 92.44 92 VAL A N 1
ATOM 694 C CA . VAL A 1 92 ? -7.356 -9.212 -4.326 1.00 92.44 92 VAL A CA 1
ATOM 695 C C . VAL A 1 92 ? -6.672 -7.900 -4.698 1.00 92.44 92 VAL A C 1
ATOM 697 O O . VAL A 1 92 ? -5.451 -7.803 -4.627 1.00 92.44 92 VAL A O 1
ATOM 700 N N . HIS A 1 93 ? -7.461 -6.873 -5.008 1.00 92.56 93 HIS A N 1
ATOM 701 C CA . HIS A 1 93 ? -6.945 -5.547 -5.342 1.00 92.56 93 HIS A CA 1
ATOM 702 C C . HIS A 1 93 ? -6.371 -4.839 -4.114 1.00 92.56 93 HIS A C 1
ATOM 704 O O . HIS A 1 93 ? -5.302 -4.242 -4.198 1.00 92.56 93 HIS A O 1
ATOM 710 N N . LEU A 1 94 ? -7.034 -4.960 -2.958 1.00 95.06 94 LEU A N 1
ATOM 711 C CA . LEU A 1 94 ? -6.532 -4.397 -1.706 1.00 95.06 94 LEU A CA 1
ATOM 712 C C . LEU A 1 94 ? -5.160 -4.963 -1.336 1.00 95.06 94 LEU A C 1
ATOM 714 O O . LEU A 1 94 ? -4.278 -4.211 -0.930 1.00 95.06 94 LEU A O 1
ATOM 718 N N . ALA A 1 95 ? -4.986 -6.279 -1.467 1.00 94.75 95 ALA A N 1
ATOM 719 C CA . ALA A 1 95 ? -3.724 -6.937 -1.169 1.00 94.75 95 ALA A CA 1
ATOM 720 C C . ALA A 1 95 ? -2.624 -6.542 -2.150 1.00 94.75 95 ALA A C 1
ATOM 722 O O . ALA A 1 95 ? -1.515 -6.278 -1.697 1.00 94.75 95 ALA A O 1
ATOM 723 N N . GLU A 1 96 ? -2.929 -6.473 -3.449 1.00 92.62 96 GLU A N 1
ATOM 724 C CA . GLU A 1 96 ? -1.967 -6.058 -4.474 1.00 92.62 96 GLU A CA 1
ATOM 725 C C . GLU A 1 96 ? -1.452 -4.643 -4.184 1.00 92.62 96 GLU A C 1
ATOM 727 O O . GLU A 1 96 ? -0.254 -4.445 -3.998 1.00 92.62 96 GLU A O 1
ATOM 732 N N . VAL A 1 97 ? -2.356 -3.670 -4.026 1.00 94.81 97 VAL A N 1
ATOM 733 C CA . VAL A 1 97 ? -1.985 -2.268 -3.774 1.00 94.81 97 VAL A CA 1
ATOM 734 C C . VAL A 1 97 ? -1.241 -2.115 -2.445 1.00 94.81 97 VAL A C 1
ATOM 736 O O . VAL A 1 97 ? -0.232 -1.411 -2.388 1.00 94.81 97 VAL A O 1
ATOM 739 N N . ALA A 1 98 ? -1.691 -2.791 -1.382 1.00 95.06 98 ALA A N 1
ATOM 740 C CA . ALA A 1 98 ? -1.016 -2.749 -0.085 1.00 95.06 98 ALA A CA 1
ATOM 741 C C . ALA A 1 98 ? 0.386 -3.379 -0.139 1.00 95.06 98 ALA A C 1
ATOM 743 O O . ALA A 1 98 ? 1.329 -2.827 0.422 1.00 95.06 98 ALA A O 1
ATOM 744 N N . ALA A 1 99 ? 0.542 -4.512 -0.828 1.00 92.62 99 ALA A N 1
ATOM 745 C CA . ALA A 1 99 ? 1.835 -5.169 -0.987 1.00 92.62 99 ALA A CA 1
ATOM 746 C C . ALA A 1 99 ? 2.792 -4.330 -1.846 1.00 92.62 99 ALA A C 1
ATOM 748 O O . ALA A 1 99 ? 3.957 -4.180 -1.479 1.00 92.62 99 ALA A O 1
ATOM 749 N N . CYS A 1 100 ? 2.312 -3.738 -2.944 1.00 92.31 100 CYS A N 1
ATOM 750 C CA . CYS A 1 100 ? 3.102 -2.823 -3.767 1.00 92.31 100 CYS A CA 1
ATOM 751 C C . CYS A 1 100 ? 3.581 -1.615 -2.955 1.00 92.31 100 CYS A C 1
ATOM 753 O O . CYS A 1 100 ? 4.770 -1.303 -2.985 1.00 92.31 100 CYS A O 1
ATOM 755 N N . HIS A 1 101 ? 2.693 -0.982 -2.183 1.00 94.19 101 HIS A N 1
ATOM 756 C CA . HIS A 1 101 ? 3.055 0.140 -1.314 1.00 94.19 101 HIS A CA 1
ATOM 757 C C . HIS A 1 101 ? 4.137 -0.252 -0.286 1.00 94.19 101 HIS A C 1
ATOM 759 O O . HIS A 1 101 ? 5.137 0.458 -0.129 1.00 94.19 101 HIS A O 1
ATOM 765 N N . GLN A 1 102 ? 3.999 -1.423 0.346 1.00 91.75 102 GLN A N 1
ATOM 766 C CA . GLN A 1 102 ? 4.991 -1.939 1.289 1.00 91.75 102 GLN A CA 1
ATOM 767 C C . GLN A 1 102 ? 6.348 -2.197 0.612 1.00 91.75 102 GLN A C 1
ATOM 769 O O . GLN A 1 102 ? 7.391 -1.812 1.141 1.00 91.75 102 GLN A O 1
ATOM 774 N N . VAL A 1 103 ? 6.358 -2.827 -0.568 1.00 89.94 103 VAL A N 1
ATOM 775 C CA . VAL A 1 103 ? 7.591 -3.093 -1.330 1.00 89.94 103 VAL A CA 1
ATOM 776 C C . VAL A 1 103 ? 8.284 -1.791 -1.724 1.00 89.94 103 VAL A C 1
ATOM 778 O O . VAL A 1 103 ? 9.492 -1.673 -1.520 1.00 89.94 103 VAL A O 1
ATOM 781 N N . LEU A 1 104 ? 7.540 -0.805 -2.233 1.00 88.19 104 LEU A N 1
ATOM 782 C CA . LEU A 1 104 ? 8.089 0.509 -2.583 1.00 88.19 104 LEU A CA 1
ATOM 783 C C . LEU A 1 104 ? 8.738 1.174 -1.366 1.00 88.19 104 LEU A C 1
ATOM 785 O O . LEU A 1 104 ? 9.860 1.667 -1.456 1.00 88.19 104 LEU A O 1
ATOM 789 N N . THR A 1 105 ? 8.089 1.096 -0.206 1.00 84.94 105 THR A N 1
ATOM 790 C CA . THR A 1 105 ? 8.627 1.647 1.043 1.00 84.94 105 THR A CA 1
ATOM 791 C C . THR A 1 105 ? 9.924 0.954 1.476 1.00 84.94 105 THR A C 1
ATOM 793 O O . THR A 1 105 ? 10.878 1.619 1.876 1.00 84.94 105 THR A O 1
ATOM 796 N N . LEU A 1 106 ? 10.001 -0.376 1.359 1.00 81.12 106 LEU A N 1
ATOM 797 C CA . LEU A 1 106 ? 11.211 -1.133 1.702 1.00 81.12 106 LEU A CA 1
ATOM 798 C C . LEU A 1 106 ? 12.389 -0.802 0.776 1.00 81.12 106 LEU A C 1
ATOM 800 O O . LEU A 1 106 ? 13.527 -0.720 1.236 1.00 81.12 106 LEU A O 1
ATOM 804 N N . VAL A 1 107 ? 12.125 -0.614 -0.519 1.00 74.50 107 VAL A N 1
ATOM 805 C CA . VAL A 1 107 ? 13.162 -0.330 -1.525 1.00 74.50 107 VAL A CA 1
ATOM 806 C C . VAL A 1 107 ? 13.720 1.091 -1.385 1.00 74.50 107 VAL A C 1
ATOM 808 O O . VAL A 1 107 ? 14.886 1.319 -1.697 1.00 74.50 107 VAL A O 1
ATOM 811 N N . LEU A 1 108 ? 12.932 2.037 -0.871 1.00 69.44 108 LEU A N 1
ATOM 812 C CA . LEU A 1 108 ? 13.349 3.432 -0.684 1.00 69.44 108 LEU A CA 1
ATOM 813 C C . LEU A 1 108 ? 14.195 3.673 0.581 1.00 69.44 108 LEU A C 1
ATOM 815 O O . LEU A 1 108 ? 14.725 4.770 0.754 1.00 69.44 108 LEU A O 1
ATOM 819 N N . GLY A 1 109 ? 14.336 2.678 1.463 1.00 68.12 109 GLY A N 1
ATOM 820 C CA . GLY A 1 109 ? 15.024 2.838 2.749 1.00 68.12 109 GLY A CA 1
ATOM 821 C C . GLY A 1 109 ? 16.551 2.963 2.663 1.00 68.12 109 GLY A C 1
ATOM 822 O O . GLY A 1 109 ? 17.162 3.556 3.552 1.00 68.12 109 GLY A O 1
ATOM 823 N N . GLU A 1 110 ? 17.179 2.437 1.607 1.00 72.12 110 GLU A N 1
ATOM 824 C CA . GLU A 1 110 ? 18.634 2.483 1.424 1.00 72.12 110 GLU A CA 1
ATOM 825 C C . GLU A 1 110 ? 18.987 3.030 0.032 1.00 72.12 110 GLU A C 1
ATOM 827 O O . GLU A 1 110 ? 18.438 2.566 -0.972 1.00 72.12 110 GLU A O 1
ATOM 832 N N . PRO A 1 111 ? 19.910 4.004 -0.078 1.00 70.62 111 PRO A N 1
ATOM 833 C CA . PRO A 1 111 ? 20.350 4.484 -1.378 1.00 70.62 111 PRO A CA 1
ATOM 834 C C . PRO A 1 111 ? 21.020 3.352 -2.163 1.00 70.62 111 PRO A C 1
ATOM 836 O O . PRO A 1 111 ? 21.983 2.735 -1.707 1.00 70.62 111 PRO A O 1
ATOM 839 N N . VAL A 1 112 ? 20.546 3.118 -3.388 1.00 76.69 112 VAL A N 1
ATOM 840 C CA . VAL A 1 112 ? 21.135 2.112 -4.277 1.00 76.69 112 VAL A CA 1
ATOM 841 C C . VAL A 1 112 ? 22.576 2.500 -4.607 1.00 76.69 112 VAL A C 1
ATOM 843 O O . VAL A 1 112 ? 22.855 3.573 -5.150 1.00 76.69 112 VAL A O 1
ATOM 846 N N . THR A 1 113 ? 23.515 1.603 -4.307 1.00 83.12 113 THR A N 1
ATOM 847 C CA . THR A 1 113 ? 24.919 1.786 -4.681 1.00 83.12 113 THR A CA 1
ATOM 848 C C . THR A 1 113 ? 25.092 1.523 -6.178 1.00 83.12 113 THR A C 1
ATOM 850 O O . THR A 1 113 ? 24.903 0.417 -6.677 1.00 83.12 113 THR A O 1
ATOM 853 N N . VAL A 1 114 ? 25.440 2.569 -6.928 1.00 87.75 114 VAL A N 1
ATOM 854 C CA . VAL A 1 114 ? 25.700 2.468 -8.370 1.00 87.75 114 VAL A CA 1
ATOM 855 C C . VAL A 1 114 ? 27.194 2.259 -8.596 1.00 87.75 114 VAL A C 1
ATOM 857 O O . VAL A 1 114 ? 28.010 3.048 -8.117 1.00 87.75 114 VAL A O 1
ATOM 860 N N . VAL A 1 115 ? 27.557 1.221 -9.355 1.00 93.56 115 VAL A N 1
ATOM 861 C CA . VAL A 1 115 ? 28.951 0.952 -9.745 1.00 93.56 115 VAL A CA 1
ATOM 862 C C . VAL A 1 115 ? 29.523 2.164 -10.504 1.00 93.56 115 VAL A C 1
ATOM 864 O O . VAL A 1 115 ? 28.864 2.640 -11.433 1.00 93.56 115 VAL A O 1
ATOM 867 N N . PRO A 1 116 ? 30.740 2.651 -10.180 1.00 91.00 116 PRO A N 1
ATOM 868 C CA . PRO A 1 116 ? 31.316 3.851 -10.798 1.00 91.00 116 PRO A CA 1
ATOM 869 C C . PRO A 1 116 ? 31.303 3.840 -12.333 1.00 91.00 116 PRO A C 1
ATOM 871 O O . PRO A 1 116 ? 30.830 4.794 -12.941 1.00 91.00 116 PRO A O 1
ATOM 874 N N . GLY A 1 117 ? 31.676 2.720 -12.963 1.00 93.31 117 GLY A N 1
ATOM 875 C CA . GLY A 1 117 ? 31.653 2.604 -14.425 1.00 93.31 117 GLY A CA 1
ATOM 876 C C . GLY A 1 117 ? 30.253 2.747 -15.042 1.00 93.31 117 GLY A C 1
ATOM 877 O O . GLY A 1 117 ? 30.117 3.260 -16.147 1.00 93.31 117 GLY A O 1
ATOM 878 N N . SER A 1 118 ? 29.186 2.345 -14.339 1.00 91.12 118 SER A N 1
ATOM 879 C CA . SER A 1 118 ? 27.807 2.572 -14.804 1.00 91.12 118 SER A CA 1
ATOM 880 C C . SER A 1 118 ? 27.417 4.047 -14.722 1.00 91.12 118 SER A C 1
ATOM 882 O O . SER A 1 118 ? 26.730 4.547 -15.610 1.00 91.12 118 SER A O 1
ATOM 884 N N . ARG A 1 119 ? 27.891 4.755 -13.690 1.00 88.62 119 ARG A N 1
ATOM 885 C CA . ARG A 1 119 ? 27.685 6.201 -13.538 1.00 88.62 119 ARG A CA 1
ATOM 886 C C . ARG A 1 119 ? 28.397 6.983 -14.645 1.00 88.62 119 ARG A C 1
ATOM 888 O O . ARG A 1 119 ? 27.803 7.888 -15.218 1.00 88.62 119 ARG A O 1
ATOM 895 N N . GLU A 1 120 ? 29.628 6.603 -14.974 1.00 92.19 120 GLU A N 1
ATOM 896 C CA . GLU A 1 120 ? 30.408 7.210 -16.061 1.00 92.19 120 GLU A CA 1
ATOM 897 C C . GLU A 1 120 ? 29.731 7.020 -17.424 1.00 92.19 120 GLU A C 1
ATOM 899 O O . GLU A 1 120 ? 29.542 7.994 -18.152 1.00 92.19 120 GLU A O 1
ATOM 904 N N . ARG A 1 121 ? 29.273 5.797 -17.739 1.00 90.38 121 ARG A N 1
ATOM 905 C CA . ARG A 1 121 ? 28.522 5.526 -18.978 1.00 90.38 121 ARG A CA 1
ATOM 906 C C . ARG A 1 121 ? 27.225 6.330 -19.054 1.00 90.38 121 ARG A C 1
ATOM 908 O O . ARG A 1 121 ? 26.919 6.887 -20.100 1.00 90.38 121 ARG A O 1
ATOM 915 N N . MET A 1 122 ? 26.484 6.423 -17.949 1.00 88.75 122 MET A N 1
ATOM 916 C CA . MET A 1 122 ? 25.251 7.211 -17.887 1.00 88.75 122 MET A CA 1
ATOM 917 C C . MET A 1 122 ? 25.505 8.701 -18.155 1.00 88.75 122 MET A C 1
ATOM 919 O O . MET A 1 122 ? 24.747 9.318 -18.897 1.00 88.75 122 MET A O 1
ATOM 923 N N . TYR A 1 123 ? 26.578 9.278 -17.606 1.00 88.44 123 TYR A N 1
ATOM 924 C CA . TYR A 1 123 ? 26.925 10.674 -17.886 1.00 88.44 123 TYR A CA 1
ATOM 925 C C . TYR A 1 123 ? 27.394 10.895 -19.327 1.00 88.44 123 TYR A C 1
ATOM 927 O O . TYR A 1 123 ? 27.007 11.895 -19.927 1.00 88.44 123 TYR A O 1
ATOM 935 N N . ALA A 1 124 ? 28.133 9.949 -19.911 1.00 89.56 124 ALA A N 1
ATOM 936 C CA . ALA A 1 124 ? 28.551 10.023 -21.313 1.00 89.56 124 ALA A CA 1
ATOM 937 C C . ALA A 1 124 ? 27.363 10.020 -22.303 1.00 89.56 124 ALA A C 1
ATOM 939 O O . ALA A 1 124 ? 27.426 10.651 -23.360 1.00 89.56 124 ALA A O 1
ATOM 940 N N . LEU A 1 125 ? 26.248 9.359 -21.956 1.00 86.75 125 LEU A N 1
ATOM 941 C CA . LEU A 1 125 ? 25.002 9.423 -22.739 1.00 86.75 125 LEU A CA 1
ATOM 942 C C . LEU A 1 125 ? 24.368 10.824 -22.713 1.00 86.75 125 LEU A C 1
ATOM 944 O O . LEU A 1 125 ? 23.768 11.253 -23.695 1.00 86.75 125 LEU A O 1
ATOM 948 N N . GLY A 1 126 ? 24.495 11.537 -21.591 1.00 75.88 126 GLY A N 1
ATOM 949 C CA . GLY A 1 126 ? 23.997 12.905 -21.449 1.00 75.88 126 GLY A CA 1
ATOM 950 C C . GLY A 1 126 ? 24.835 13.927 -22.215 1.00 75.88 126 GLY A C 1
ATOM 951 O O . GLY A 1 126 ? 24.270 14.855 -22.784 1.00 75.88 126 GLY A O 1
ATOM 952 N N . THR A 1 127 ? 26.159 13.753 -22.264 1.00 70.31 127 THR A N 1
ATOM 953 C CA . THR A 1 127 ? 27.057 14.669 -22.988 1.00 70.31 127 THR A CA 1
ATOM 954 C C . THR A 1 127 ? 26.951 14.478 -24.499 1.00 70.31 127 THR A C 1
ATOM 956 O O . THR A 1 127 ? 26.627 15.430 -25.197 1.00 70.31 127 THR A O 1
ATOM 959 N N . SER A 1 128 ? 27.040 13.237 -24.992 1.00 61.47 128 SER A N 1
ATOM 960 C CA . SER A 1 128 ? 26.967 12.933 -26.436 1.00 61.47 128 SER A CA 1
ATOM 961 C C . SER A 1 128 ? 25.723 13.504 -27.131 1.00 61.47 128 SER A C 1
ATOM 963 O O . SER A 1 128 ? 25.811 14.015 -28.243 1.00 61.47 128 SER A O 1
ATOM 965 N N . ARG A 1 129 ? 24.567 13.498 -26.457 1.00 58.47 129 ARG A N 1
ATOM 966 C CA . ARG A 1 129 ? 23.323 14.067 -26.996 1.00 58.47 129 ARG A CA 1
ATOM 967 C C . ARG A 1 129 ? 23.285 15.601 -26.954 1.00 58.47 129 ARG A C 1
ATOM 969 O O . ARG A 1 129 ? 22.542 16.210 -27.716 1.00 58.47 129 ARG A O 1
ATOM 976 N N . VAL A 1 130 ? 24.046 16.230 -26.060 1.00 56.25 130 VAL A N 1
ATOM 977 C CA . VAL A 1 130 ? 24.180 17.692 -25.969 1.00 56.25 130 VAL A CA 1
ATOM 978 C C . VAL A 1 130 ? 25.166 18.206 -27.017 1.00 56.25 130 VAL A C 1
ATOM 980 O O . VAL A 1 130 ? 24.885 19.232 -27.630 1.00 56.25 130 VAL A O 1
ATOM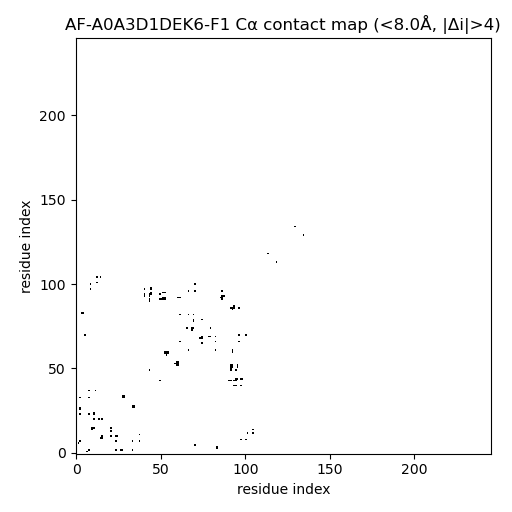 983 N N . GLU A 1 131 ? 26.253 17.482 -27.296 1.00 57.12 131 GLU A N 1
ATOM 984 C CA . GLU A 1 131 ? 27.147 17.796 -28.419 1.00 57.12 131 GLU A CA 1
ATOM 985 C C . GLU A 1 131 ? 26.436 17.682 -29.785 1.00 57.12 131 GLU A C 1
ATOM 987 O O . GLU A 1 131 ? 26.604 18.571 -30.616 1.00 57.12 131 GLU A O 1
ATOM 992 N N . ASP A 1 132 ? 25.569 16.683 -29.996 1.00 58.41 132 ASP A N 1
ATOM 993 C CA . ASP A 1 132 ? 24.780 16.552 -31.241 1.00 58.41 132 ASP A CA 1
ATOM 994 C C . ASP A 1 132 ? 23.705 17.645 -31.413 1.00 58.41 132 ASP A C 1
ATOM 996 O O . ASP A 1 132 ? 23.338 17.992 -32.535 1.00 58.41 132 ASP A O 1
ATOM 1000 N N . VAL A 1 133 ? 23.176 18.200 -30.314 1.00 57.56 133 VAL A N 1
ATOM 1001 C CA . VAL A 1 133 ? 22.111 19.226 -30.348 1.00 57.56 133 VAL A CA 1
ATOM 1002 C C . VAL A 1 133 ? 22.674 20.653 -30.338 1.00 57.56 133 VAL A C 1
ATOM 1004 O O . VAL A 1 133 ? 22.051 21.553 -30.899 1.00 57.56 133 VAL A O 1
ATOM 1007 N N . LEU A 1 134 ? 23.841 20.882 -29.725 1.00 56.78 134 LEU A N 1
ATOM 1008 C CA . LEU A 1 134 ? 24.490 22.200 -29.647 1.00 56.78 134 LEU A CA 1
ATOM 1009 C C . LEU A 1 134 ? 25.645 22.381 -30.648 1.00 56.78 134 LEU A C 1
ATOM 1011 O O . LEU A 1 134 ? 26.121 23.502 -30.810 1.00 56.78 134 LEU A O 1
ATOM 1015 N N . GLY A 1 135 ? 26.091 21.315 -31.321 1.00 50.38 135 GLY A N 1
ATOM 1016 C CA . GLY A 1 135 ? 27.176 21.331 -32.311 1.00 50.38 135 GLY A CA 1
ATOM 1017 C C . GLY A 1 135 ? 26.753 21.673 -33.743 1.00 50.38 135 GLY A C 1
ATOM 1018 O O . GLY A 1 135 ? 27.573 21.595 -34.655 1.00 50.38 135 GLY A O 1
ATOM 1019 N N . GLY A 1 136 ? 25.493 22.052 -33.961 1.00 46.12 136 GLY A N 1
ATOM 1020 C CA . GLY A 1 136 ? 25.016 22.546 -35.249 1.00 46.12 136 GLY A CA 1
ATOM 1021 C C . GLY A 1 136 ? 25.409 24.003 -35.484 1.00 46.12 136 GLY A C 1
ATOM 1022 O O . GLY A 1 136 ? 24.535 24.864 -35.434 1.00 46.12 136 GLY A O 1
ATOM 1023 N N . ASP A 1 137 ? 26.693 24.275 -35.739 1.00 37.62 137 ASP A N 1
ATOM 1024 C CA . ASP A 1 137 ? 27.096 25.489 -36.457 1.00 37.62 137 ASP A CA 1
ATOM 1025 C C . ASP A 1 137 ? 27.341 25.160 -37.934 1.00 37.62 137 ASP A C 1
ATOM 1027 O O . ASP A 1 137 ? 27.923 24.136 -38.308 1.00 37.62 137 ASP A O 1
ATOM 1031 N N . GLU A 1 138 ? 26.797 26.024 -38.776 1.00 48.81 138 GLU A N 1
ATOM 1032 C CA . GLU A 1 138 ? 26.646 25.870 -40.211 1.00 48.81 138 GLU A CA 1
ATOM 1033 C C . GLU A 1 138 ? 27.990 26.006 -40.936 1.00 48.81 138 GLU A C 1
ATOM 1035 O O . GLU A 1 138 ? 28.515 27.108 -41.023 1.00 48.81 138 GLU A O 1
ATOM 1040 N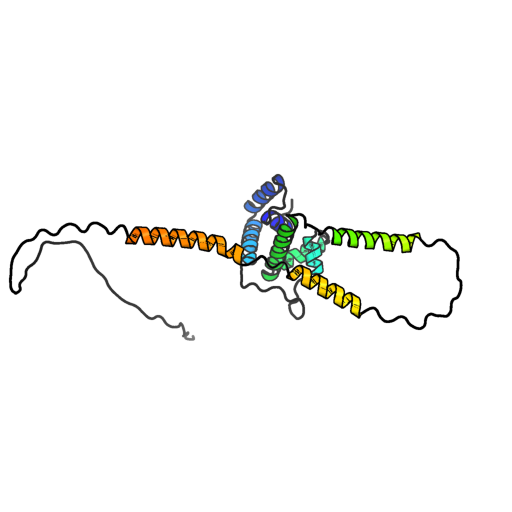 N . THR A 1 139 ? 28.540 24.938 -41.526 1.00 40.59 139 THR A N 1
ATOM 1041 C CA . THR A 1 139 ? 29.137 24.953 -42.886 1.00 40.59 139 THR A CA 1
ATOM 1042 C C . THR A 1 139 ? 29.781 23.616 -43.248 1.00 40.59 139 THR A C 1
ATOM 1044 O O . THR A 1 139 ? 30.901 23.313 -42.848 1.00 40.59 139 THR A O 1
ATOM 1047 N N . SER A 1 140 ? 29.104 22.855 -44.108 1.00 34.59 140 SER A N 1
ATOM 1048 C CA . SER A 1 140 ? 29.653 22.243 -45.333 1.00 34.59 140 SER A CA 1
ATOM 1049 C C . SER A 1 140 ? 28.787 21.056 -45.726 1.00 34.59 140 SER A C 1
ATOM 1051 O O . SER A 1 140 ? 29.038 19.919 -45.339 1.00 34.59 140 SER A O 1
ATOM 1053 N N . MET A 1 141 ? 27.783 21.322 -46.563 1.00 43.44 141 MET A N 1
ATOM 1054 C CA . MET A 1 141 ? 27.418 20.327 -47.560 1.00 43.44 141 MET A CA 1
ATOM 1055 C C . MET A 1 141 ? 28.610 20.188 -48.509 1.00 43.44 141 MET A C 1
ATOM 1057 O O . MET A 1 141 ? 28.885 21.090 -49.299 1.00 43.44 141 MET A O 1
ATOM 1061 N N . VAL A 1 142 ? 29.324 19.073 -48.412 1.00 37.28 142 VAL A N 1
ATOM 1062 C CA . VAL A 1 142 ? 30.107 18.539 -49.523 1.00 37.28 142 VAL A CA 1
ATOM 1063 C C . VAL A 1 142 ? 29.583 17.133 -49.752 1.00 37.28 142 VAL A C 1
ATOM 1065 O O . VAL A 1 142 ? 29.712 16.267 -48.890 1.00 37.28 142 VAL A O 1
ATOM 106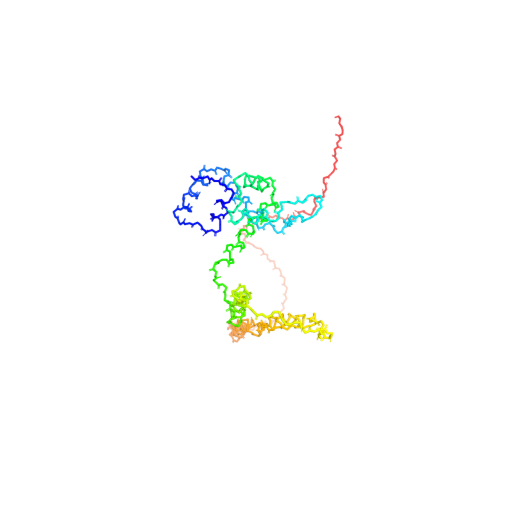8 N N . ASP A 1 143 ? 28.930 16.958 -50.898 1.00 42.78 143 ASP A N 1
ATOM 1069 C CA . ASP A 1 143 ? 28.560 15.666 -51.460 1.00 42.78 143 ASP A CA 1
ATOM 1070 C C . ASP A 1 143 ? 29.792 14.748 -51.513 1.00 42.78 143 ASP A C 1
ATOM 1072 O O . ASP A 1 143 ? 30.749 15.043 -52.230 1.00 42.78 143 ASP A O 1
ATOM 1076 N N . ASP A 1 144 ? 29.744 13.616 -50.808 1.00 33.78 144 ASP A N 1
ATOM 1077 C CA . ASP A 1 144 ? 30.588 12.455 -51.103 1.00 33.78 144 ASP A CA 1
ATOM 1078 C C . ASP A 1 144 ? 29.695 11.228 -51.366 1.00 33.78 144 ASP A C 1
ATOM 1080 O O . ASP A 1 144 ? 29.025 10.733 -50.453 1.00 33.78 144 ASP A O 1
ATOM 1084 N N . PRO A 1 145 ? 29.621 10.729 -52.614 1.00 43.84 145 PRO A N 1
ATOM 1085 C CA . PRO A 1 145 ? 28.774 9.608 -52.980 1.00 43.84 145 PRO A CA 1
ATOM 1086 C C . PRO A 1 145 ? 29.557 8.299 -52.837 1.00 43.84 145 PRO A C 1
ATOM 1088 O O . PRO A 1 145 ? 29.813 7.618 -53.826 1.00 43.84 145 PRO A O 1
ATOM 1091 N N . THR A 1 146 ? 29.923 7.916 -51.615 1.00 39.41 146 THR A N 1
ATOM 1092 C CA . THR A 1 146 ? 30.579 6.617 -51.375 1.00 39.41 146 THR A CA 1
ATOM 1093 C C . THR A 1 146 ? 30.183 5.982 -50.042 1.00 39.41 146 THR A C 1
ATOM 1095 O O . THR A 1 146 ? 31.013 5.549 -49.257 1.00 39.41 146 THR A O 1
ATOM 1098 N N . ALA A 1 147 ? 28.877 5.851 -49.800 1.00 37.06 147 ALA A N 1
ATOM 1099 C CA . ALA A 1 147 ? 28.340 5.005 -48.733 1.00 37.06 147 ALA A CA 1
ATOM 1100 C C . ALA A 1 147 ? 27.711 3.735 -49.327 1.00 37.06 147 ALA A C 1
ATOM 1102 O O . ALA A 1 147 ? 26.492 3.585 -49.412 1.00 37.06 147 ALA A O 1
ATOM 1103 N N . LYS A 1 148 ? 28.564 2.814 -49.776 1.00 44.38 148 LYS A N 1
ATOM 1104 C CA . LYS A 1 148 ? 28.194 1.418 -50.012 1.00 44.38 148 LYS A CA 1
ATOM 1105 C C . LYS A 1 148 ? 29.210 0.570 -49.254 1.00 44.38 148 LYS A C 1
ATOM 1107 O O . LYS A 1 148 ? 30.383 0.622 -49.591 1.00 44.38 148 LYS A O 1
ATOM 1112 N N . ASP A 1 149 ? 28.711 -0.127 -48.235 1.00 43.69 149 ASP A N 1
ATOM 1113 C CA . ASP A 1 149 ? 29.386 -1.037 -47.290 1.00 43.69 149 ASP A CA 1
ATOM 1114 C C . ASP A 1 149 ? 29.518 -0.487 -45.859 1.00 43.69 149 ASP A C 1
ATOM 1116 O O . ASP A 1 149 ? 30.592 -0.136 -45.382 1.00 43.69 149 ASP A O 1
ATOM 1120 N N . ALA A 1 150 ? 28.391 -0.487 -45.140 1.00 39.41 150 ALA A N 1
ATOM 1121 C CA . ALA A 1 150 ? 28.360 -0.546 -43.680 1.00 39.41 150 ALA A CA 1
ATOM 1122 C C . ALA A 1 150 ? 27.763 -1.912 -43.271 1.00 39.41 150 ALA A C 1
ATOM 1124 O O . ALA A 1 150 ? 26.665 -2.232 -43.735 1.00 39.41 150 ALA A O 1
ATOM 1125 N N . PRO A 1 151 ? 28.442 -2.741 -42.453 1.00 43.78 151 PRO A N 1
ATOM 1126 C CA . PRO A 1 151 ? 27.852 -3.955 -41.899 1.00 43.78 151 PRO A CA 1
ATOM 1127 C C . PRO A 1 151 ? 26.980 -3.632 -40.670 1.00 43.78 151 PRO A C 1
ATOM 1129 O O . PRO A 1 151 ? 27.335 -2.789 -39.851 1.00 43.78 151 PRO A O 1
ATOM 1132 N N . GLU A 1 152 ? 25.828 -4.302 -40.557 1.00 41.88 152 GLU A N 1
ATOM 1133 C CA . GLU A 1 152 ? 24.834 -4.152 -39.478 1.00 41.88 152 GLU A CA 1
ATOM 1134 C C . GLU A 1 152 ? 25.404 -4.418 -38.061 1.00 41.88 152 GLU A C 1
ATOM 1136 O O . GLU A 1 152 ? 25.996 -5.478 -37.836 1.00 41.88 152 GLU A O 1
ATOM 1141 N N . PRO A 1 153 ? 25.144 -3.548 -37.059 1.00 46.88 153 PRO A N 1
ATOM 1142 C CA . PRO A 1 153 ? 25.677 -3.679 -35.695 1.00 46.88 153 PRO A CA 1
ATOM 1143 C C . PRO A 1 153 ? 24.784 -4.473 -34.713 1.00 46.88 153 PRO A C 1
ATOM 1145 O O . PRO A 1 153 ? 24.903 -4.319 -33.502 1.00 46.88 153 PRO A O 1
ATOM 1148 N N . GLN A 1 154 ? 23.884 -5.347 -35.178 1.00 54.88 154 GLN A N 1
ATOM 1149 C CA . GLN A 1 154 ? 22.929 -6.032 -34.279 1.00 54.88 154 GLN A CA 1
ATOM 1150 C C . GLN A 1 154 ? 23.556 -7.152 -33.417 1.00 54.88 154 GLN A C 1
ATOM 1152 O O . GLN A 1 154 ? 23.002 -7.530 -32.386 1.00 54.88 154 GLN A O 1
ATOM 1157 N N . ASN A 1 155 ? 24.726 -7.678 -33.798 1.00 61.16 155 ASN A N 1
ATOM 1158 C CA . ASN A 1 155 ? 25.383 -8.779 -33.075 1.00 61.16 155 ASN A CA 1
ATOM 1159 C C . ASN A 1 155 ? 26.272 -8.321 -31.906 1.00 61.16 155 ASN A C 1
ATOM 1161 O O . ASN A 1 155 ? 26.576 -9.122 -31.018 1.00 61.16 155 ASN A O 1
ATOM 1165 N N . GLU A 1 156 ? 26.699 -7.057 -31.888 1.00 61.38 156 GLU A N 1
ATOM 1166 C CA . GLU A 1 156 ? 27.614 -6.542 -30.862 1.00 61.38 156 GLU A CA 1
ATOM 1167 C C . GLU A 1 156 ? 26.872 -6.147 -29.582 1.00 61.38 156 GLU A C 1
ATOM 1169 O O . GLU A 1 156 ? 27.304 -6.508 -28.485 1.00 61.38 156 GLU A O 1
ATOM 1174 N N . GLU A 1 157 ? 25.699 -5.520 -29.710 1.00 62.22 157 GLU A N 1
ATOM 1175 C CA . GLU A 1 157 ? 24.843 -5.183 -28.566 1.00 62.22 157 GLU A CA 1
ATOM 1176 C C . GLU A 1 157 ? 24.355 -6.436 -27.829 1.00 62.22 157 GLU A C 1
ATOM 1178 O O . GLU A 1 157 ? 24.442 -6.510 -26.603 1.00 62.22 157 GLU A O 1
ATOM 1183 N N . GLY A 1 158 ? 23.924 -7.470 -28.561 1.00 66.69 158 GLY A N 1
ATOM 1184 C CA . GLY A 1 158 ? 23.491 -8.736 -27.959 1.00 66.69 158 GLY A CA 1
ATOM 1185 C C . GLY A 1 158 ? 24.603 -9.430 -27.165 1.00 66.69 158 GLY A C 1
ATOM 1186 O O . GLY A 1 158 ? 24.350 -10.024 -26.113 1.00 66.69 158 GLY A O 1
ATOM 1187 N N . ARG A 1 159 ? 25.855 -9.303 -27.621 1.00 66.31 159 ARG A N 1
ATOM 1188 C CA . ARG A 1 159 ? 27.028 -9.848 -26.931 1.00 66.31 159 ARG A CA 1
ATOM 1189 C C . ARG A 1 159 ? 27.390 -9.035 -25.687 1.00 66.31 159 ARG A C 1
ATOM 1191 O O . ARG A 1 159 ? 27.668 -9.633 -24.650 1.00 66.31 159 ARG A O 1
ATOM 1198 N N . ALA A 1 160 ? 27.320 -7.707 -25.765 1.00 67.44 160 ALA A N 1
ATOM 1199 C CA . ALA A 1 160 ? 27.572 -6.818 -24.632 1.00 67.44 160 ALA A CA 1
ATOM 1200 C C . ALA A 1 160 ? 26.532 -6.999 -23.510 1.00 67.44 160 ALA A C 1
ATOM 1202 O O . ALA A 1 160 ? 26.882 -7.020 -22.328 1.00 67.44 160 ALA A O 1
ATOM 1203 N N . VAL A 1 161 ? 25.259 -7.205 -23.868 1.00 71.31 161 VAL A N 1
ATOM 1204 C CA . VAL A 1 161 ? 24.186 -7.504 -22.906 1.00 71.31 161 VAL A CA 1
ATOM 1205 C C . VAL A 1 161 ? 24.392 -8.880 -22.264 1.00 71.31 161 VAL A C 1
ATOM 1207 O O . VAL A 1 161 ? 24.269 -9.009 -21.045 1.00 71.31 161 VAL A O 1
ATOM 1210 N N . ALA A 1 162 ? 24.766 -9.901 -23.043 1.00 68.81 162 ALA A N 1
ATOM 1211 C CA . ALA A 1 162 ? 25.054 -11.234 -22.511 1.00 68.81 162 ALA A CA 1
ATOM 1212 C C . ALA A 1 162 ? 26.246 -11.231 -21.532 1.00 68.81 162 ALA A C 1
ATOM 1214 O O . ALA A 1 162 ? 26.185 -11.870 -20.479 1.00 68.81 162 ALA A O 1
ATOM 1215 N N . GLU A 1 163 ? 27.298 -10.470 -21.839 1.00 70.31 163 GLU A N 1
ATOM 1216 C CA . GLU A 1 163 ? 28.476 -10.322 -20.979 1.00 70.31 163 GLU A CA 1
ATOM 1217 C C . GLU A 1 163 ? 28.145 -9.575 -19.674 1.00 70.31 163 GLU A C 1
ATOM 1219 O O . GLU A 1 163 ? 28.541 -10.011 -18.588 1.00 70.31 163 GLU A O 1
ATOM 1224 N N . ALA A 1 164 ? 27.328 -8.518 -19.75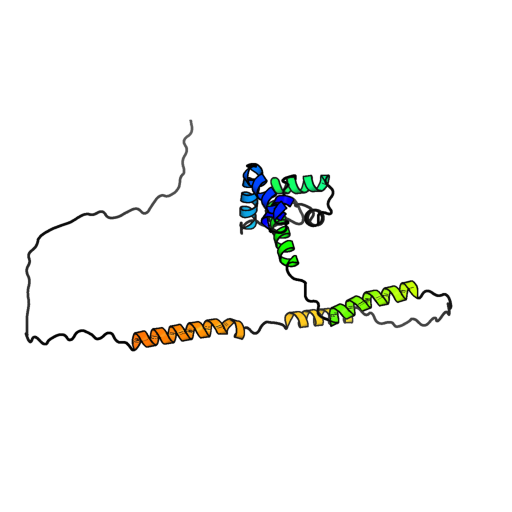1 1.00 66.75 164 ALA A N 1
ATOM 1225 C CA . ALA A 1 164 ? 26.861 -7.779 -18.578 1.00 66.75 164 ALA A CA 1
ATOM 1226 C C . ALA A 1 164 ? 26.004 -8.651 -17.638 1.00 66.75 164 ALA A C 1
ATOM 1228 O O . ALA A 1 164 ? 26.191 -8.627 -16.418 1.00 66.75 164 ALA A O 1
ATOM 1229 N N . VAL A 1 165 ? 25.106 -9.477 -18.188 1.00 71.81 165 VAL A N 1
ATOM 1230 C CA . VAL A 1 165 ? 24.274 -10.415 -17.407 1.00 71.81 165 VAL A CA 1
ATOM 1231 C C . VAL A 1 165 ? 25.130 -11.487 -16.722 1.00 71.81 165 VAL A C 1
ATOM 1233 O O . VAL A 1 165 ? 24.877 -11.856 -15.567 1.00 71.81 165 VAL A O 1
ATOM 1236 N N . GLN A 1 166 ? 26.180 -11.966 -17.391 1.00 69.50 166 GLN A N 1
ATOM 1237 C CA . GLN A 1 166 ? 27.078 -12.978 -16.838 1.00 69.50 166 GLN A CA 1
ATOM 1238 C C . GLN A 1 166 ? 27.942 -12.424 -15.694 1.00 69.50 166 GLN A C 1
ATOM 1240 O O . GLN A 1 166 ? 28.133 -13.113 -14.688 1.00 69.50 166 GLN A O 1
ATOM 1245 N N . GLN A 1 167 ? 28.389 -11.167 -15.787 1.00 66.44 167 GLN A N 1
ATOM 1246 C CA . GLN A 1 167 ? 29.126 -10.490 -14.712 1.00 66.44 167 GLN A CA 1
ATOM 1247 C C . GLN A 1 167 ? 28.283 -10.278 -13.447 1.00 66.44 167 GLN A C 1
ATOM 1249 O O . GLN A 1 167 ? 28.792 -10.446 -12.339 1.00 66.44 167 GLN A O 1
ATOM 1254 N N . ILE A 1 168 ? 26.993 -9.969 -13.598 1.00 61.25 168 ILE A N 1
ATOM 1255 C CA . ILE A 1 168 ? 26.072 -9.800 -12.462 1.00 61.25 168 ILE A CA 1
ATOM 1256 C C . ILE A 1 168 ? 25.774 -11.154 -11.795 1.00 61.25 168 ILE A C 1
ATOM 1258 O O . ILE A 1 168 ? 25.709 -11.250 -10.570 1.00 61.25 168 ILE A O 1
ATOM 1262 N N . THR A 1 169 ? 25.659 -12.227 -12.585 1.00 60.03 169 THR A N 1
ATOM 1263 C CA . THR A 1 169 ? 25.333 -13.575 -12.081 1.00 60.03 169 THR A CA 1
ATOM 1264 C C . THR A 1 169 ? 26.531 -14.275 -11.416 1.00 60.03 169 THR A C 1
ATOM 1266 O O . THR A 1 169 ? 26.348 -15.141 -10.558 1.00 60.03 169 THR A O 1
ATOM 1269 N N . ALA A 1 170 ? 27.766 -13.893 -11.765 1.00 53.94 170 ALA A N 1
ATOM 1270 C CA . ALA A 1 170 ? 28.991 -14.513 -11.251 1.00 53.94 170 ALA A CA 1
ATOM 1271 C C . ALA A 1 170 ? 29.328 -14.156 -9.789 1.00 53.94 170 ALA A C 1
ATOM 1273 O O . ALA A 1 170 ? 30.156 -14.830 -9.172 1.00 53.94 170 ALA A O 1
ATOM 1274 N N . VAL A 1 171 ? 28.663 -13.163 -9.185 1.00 56.06 171 VAL A N 1
ATOM 1275 C CA . VAL A 1 171 ? 28.799 -12.855 -7.750 1.00 56.06 171 VAL A CA 1
ATOM 1276 C C . VAL A 1 171 ? 27.856 -13.753 -6.938 1.00 56.06 171 VAL A C 1
ATOM 1278 O O . VAL A 1 171 ? 26.973 -13.306 -6.212 1.00 56.06 171 VAL A O 1
ATOM 1281 N N . GLN A 1 172 ? 28.032 -15.067 -7.068 1.00 53.28 172 GLN A N 1
ATOM 1282 C CA . GLN A 1 172 ? 27.430 -16.034 -6.152 1.00 53.28 172 GLN A CA 1
ATOM 1283 C C . GLN A 1 172 ? 28.202 -15.974 -4.823 1.00 53.28 172 GLN A C 1
ATOM 1285 O O . GLN A 1 172 ? 29.402 -16.269 -4.801 1.00 53.28 172 GLN A O 1
ATOM 1290 N N . PRO A 1 173 ? 27.575 -15.597 -3.691 1.00 48.47 173 PRO A N 1
ATOM 1291 C CA . PRO A 1 173 ? 28.265 -15.614 -2.412 1.00 48.47 173 PRO A CA 1
ATOM 1292 C C . PRO A 1 173 ? 28.635 -17.059 -2.073 1.00 48.47 173 PRO A C 1
ATOM 1294 O O . PRO A 1 173 ? 27.768 -17.921 -1.943 1.00 48.47 173 PRO A O 1
ATOM 1297 N N . SER A 1 174 ? 29.940 -17.307 -1.937 1.00 60.16 174 SER A N 1
ATOM 1298 C CA . SER A 1 174 ? 30.530 -18.607 -1.604 1.00 60.16 174 SER A CA 1
ATOM 1299 C C . SER A 1 174 ? 29.738 -19.315 -0.497 1.00 60.16 174 SER A C 1
ATOM 1301 O O . SER A 1 174 ? 29.735 -18.889 0.663 1.00 60.16 174 SER A O 1
ATOM 1303 N N . ALA A 1 175 ? 29.068 -20.413 -0.868 1.00 61.53 175 ALA A N 1
ATOM 1304 C CA . ALA A 1 175 ? 28.206 -21.217 0.000 1.00 61.53 175 ALA A CA 1
ATOM 1305 C C . ALA A 1 175 ? 28.917 -21.704 1.278 1.00 61.53 175 ALA A C 1
ATOM 1307 O O . ALA A 1 175 ? 28.273 -21.954 2.296 1.00 61.53 175 ALA A O 1
ATOM 1308 N N . TRP A 1 176 ? 30.252 -21.742 1.267 1.00 58.78 176 TRP A N 1
ATOM 1309 C CA . TRP A 1 176 ? 31.079 -22.130 2.405 1.00 58.78 176 TRP A CA 1
ATOM 1310 C C . TRP A 1 176 ? 30.973 -21.167 3.601 1.00 58.78 176 TRP A C 1
ATOM 1312 O O . TRP A 1 176 ? 31.073 -21.587 4.756 1.00 58.78 176 TRP A O 1
ATOM 1322 N N . LYS A 1 177 ? 30.673 -19.882 3.356 1.00 65.19 177 LYS A N 1
ATOM 1323 C CA . LYS A 1 177 ? 30.445 -18.898 4.431 1.00 65.19 177 LYS A CA 1
ATOM 1324 C C . LYS A 1 177 ? 29.098 -19.094 5.133 1.00 65.19 177 LYS A C 1
ATOM 1326 O O . LYS A 1 177 ? 28.974 -18.749 6.303 1.00 65.19 177 LYS A O 1
ATOM 1331 N N . ARG A 1 178 ? 28.109 -19.695 4.456 1.00 70.19 178 ARG A N 1
ATOM 1332 C CA . ARG A 1 178 ? 26.788 -19.991 5.040 1.00 70.19 178 ARG A CA 1
ATOM 1333 C C . ARG A 1 178 ? 26.815 -21.218 5.956 1.00 70.19 178 ARG A C 1
ATOM 1335 O O . ARG A 1 178 ? 26.016 -21.288 6.881 1.00 70.19 178 ARG A O 1
ATOM 1342 N N . SER A 1 179 ? 27.751 -22.148 5.751 1.00 75.19 179 SER A N 1
ATOM 1343 C CA . SER A 1 179 ? 27.918 -23.335 6.607 1.00 75.19 179 SER A CA 1
ATOM 1344 C C . SER A 1 179 ? 28.762 -23.095 7.865 1.00 75.19 179 SER A C 1
ATOM 1346 O O . SER A 1 179 ? 28.661 -23.866 8.815 1.00 75.19 179 SER A O 1
ATOM 1348 N N . LEU A 1 180 ? 29.571 -22.029 7.902 1.00 80.56 180 LEU A N 1
ATOM 1349 C CA . LEU A 1 180 ? 30.463 -21.712 9.024 1.00 80.56 180 LEU A CA 1
ATOM 1350 C C . LEU A 1 180 ? 29.764 -21.633 10.404 1.00 80.56 180 LEU A C 1
ATOM 1352 O O . LEU A 1 180 ? 30.285 -22.239 11.341 1.00 80.56 180 LEU A O 1
ATOM 1356 N N . PRO A 1 181 ? 28.586 -20.988 10.571 1.00 78.81 181 PRO A N 1
ATOM 1357 C CA . PRO A 1 181 ? 27.910 -20.965 11.871 1.00 78.81 181 PRO A CA 1
ATOM 1358 C C . PRO A 1 181 ? 27.386 -22.346 12.298 1.00 78.81 181 PRO A C 1
ATOM 1360 O O . PRO A 1 181 ? 27.445 -22.685 13.477 1.00 78.81 181 PRO A O 1
ATOM 1363 N N . TYR A 1 182 ? 26.936 -23.178 11.354 1.00 87.12 182 TYR A N 1
ATOM 1364 C CA . TYR A 1 182 ? 26.439 -24.526 11.655 1.00 87.12 182 TYR A CA 1
ATOM 1365 C C . TYR A 1 182 ? 27.559 -25.476 12.078 1.00 87.12 182 TYR A C 1
ATOM 1367 O O . TYR A 1 182 ? 27.355 -26.295 12.972 1.00 87.12 182 TYR A O 1
ATOM 1375 N N . ILE A 1 183 ? 28.751 -25.338 11.488 1.00 86.81 183 ILE A N 1
ATOM 1376 C CA . ILE A 1 183 ? 29.935 -26.105 11.898 1.00 86.81 183 ILE A CA 1
ATOM 1377 C C . ILE A 1 183 ? 30.295 -25.764 13.349 1.00 86.81 183 ILE A C 1
ATOM 1379 O O . ILE A 1 183 ? 30.476 -26.675 14.153 1.00 86.81 183 ILE A O 1
ATOM 1383 N N . ILE A 1 184 ? 30.303 -24.478 13.720 1.00 89.31 184 ILE A N 1
ATOM 1384 C CA . ILE A 1 184 ? 30.589 -24.047 15.099 1.00 89.31 184 ILE A CA 1
ATOM 1385 C C . ILE A 1 184 ? 29.568 -24.648 16.076 1.00 89.31 184 ILE A C 1
ATOM 1387 O O . ILE A 1 184 ? 29.956 -25.307 17.040 1.00 89.31 184 ILE A O 1
ATOM 1391 N N . VAL A 1 185 ? 28.266 -24.511 15.802 1.00 93.19 185 VAL A N 1
ATOM 1392 C CA . VAL A 1 185 ? 27.211 -25.082 16.662 1.00 93.19 185 VAL A CA 1
ATOM 1393 C C . VAL A 1 185 ? 27.337 -26.605 16.769 1.00 93.19 185 VAL A C 1
ATOM 1395 O O . VAL A 1 185 ? 27.283 -27.151 17.871 1.00 93.19 185 VAL A O 1
ATOM 1398 N N . SER A 1 186 ? 27.582 -27.298 15.654 1.00 91.12 186 SER A N 1
ATOM 1399 C CA . SER A 1 186 ? 27.763 -28.752 15.645 1.00 91.12 186 SER A CA 1
ATOM 1400 C C . SER A 1 186 ? 28.961 -29.193 16.487 1.00 91.12 186 SER A C 1
ATOM 1402 O O . SER A 1 186 ? 28.872 -30.213 17.171 1.00 91.12 186 SER A O 1
ATOM 1404 N N . THR A 1 187 ? 30.071 -28.447 16.461 1.00 92.38 187 THR A N 1
ATOM 1405 C CA . THR A 1 187 ? 31.257 -28.773 17.272 1.00 92.38 187 THR A CA 1
ATOM 1406 C C . THR A 1 187 ? 30.999 -28.605 18.766 1.00 92.38 187 THR A C 1
ATOM 1408 O O . THR A 1 187 ? 31.426 -29.447 19.553 1.00 92.38 187 THR A O 1
ATOM 1411 N N . VAL A 1 188 ? 30.234 -27.582 19.161 1.00 94.44 188 VAL A N 1
ATOM 1412 C CA . VAL A 1 188 ? 29.850 -27.363 20.564 1.00 94.44 188 VAL A CA 1
ATOM 1413 C C . VAL A 1 188 ? 28.941 -28.487 21.062 1.00 94.44 188 VAL A C 1
ATOM 1415 O O . VAL A 1 188 ? 29.166 -29.018 22.147 1.00 94.44 188 VAL A O 1
ATOM 1418 N N . VAL A 1 189 ? 27.954 -28.901 20.260 1.00 93.62 189 VAL A N 1
ATOM 1419 C CA . VAL A 1 189 ? 27.040 -30.002 20.617 1.00 93.62 189 VAL A CA 1
ATOM 1420 C C . VAL A 1 189 ? 27.787 -31.333 20.737 1.00 93.62 189 VAL A C 1
ATOM 1422 O O . VAL A 1 189 ? 27.569 -32.069 21.696 1.00 93.62 189 VAL A O 1
ATOM 1425 N N . MET A 1 190 ? 28.702 -31.625 19.808 1.00 93.00 190 MET A N 1
ATOM 1426 C CA . MET A 1 190 ? 29.560 -32.816 19.868 1.00 93.00 190 MET A CA 1
ATOM 1427 C C . MET A 1 190 ? 30.447 -32.821 21.117 1.00 93.00 190 MET A C 1
ATOM 1429 O O . MET A 1 190 ? 30.535 -33.841 21.797 1.00 93.00 190 MET A O 1
ATOM 1433 N N . ALA A 1 191 ? 31.065 -31.686 21.458 1.00 92.19 191 ALA A N 1
ATOM 1434 C CA . ALA A 1 191 ? 31.878 -31.564 22.666 1.00 92.19 191 ALA A CA 1
ATOM 1435 C C . ALA A 1 191 ? 31.041 -31.756 23.943 1.00 92.19 191 ALA A C 1
ATOM 1437 O O . ALA A 1 191 ? 31.474 -32.442 24.867 1.00 92.19 191 ALA A O 1
ATOM 1438 N N . TRP A 1 192 ? 29.824 -31.207 23.977 1.00 90.56 192 TRP A N 1
ATOM 1439 C CA . TRP A 1 192 ? 28.904 -31.353 25.105 1.00 90.56 192 TRP A CA 1
ATOM 1440 C C . TRP A 1 192 ? 28.424 -32.801 25.285 1.00 90.56 192 TRP A C 1
ATOM 1442 O O . TRP A 1 192 ? 28.468 -33.329 26.395 1.00 90.56 192 TRP A O 1
ATOM 1452 N N . LEU A 1 193 ? 28.054 -33.479 24.191 1.00 88.56 193 LEU A N 1
ATOM 1453 C CA . LEU A 1 193 ? 27.696 -34.902 24.205 1.00 88.56 193 LEU A CA 1
ATOM 1454 C C . LEU A 1 193 ? 28.874 -35.786 24.627 1.00 88.56 193 LEU A C 1
ATOM 1456 O O . LEU A 1 193 ? 28.695 -36.683 25.446 1.00 88.56 193 LEU A O 1
ATOM 1460 N N . SER A 1 194 ? 30.080 -35.502 24.127 1.00 83.12 194 SER A N 1
ATOM 1461 C CA . SER A 1 194 ? 31.290 -36.230 24.521 1.00 83.12 194 SER A CA 1
ATOM 1462 C C . SER A 1 194 ? 31.588 -36.081 26.013 1.00 83.12 194 SER A C 1
ATOM 1464 O O . SER A 1 194 ? 32.073 -37.024 26.636 1.00 83.12 194 SER A O 1
ATOM 1466 N N . LEU A 1 195 ? 31.301 -34.916 26.596 1.00 84.81 195 LEU A N 1
ATOM 1467 C CA . LEU A 1 195 ? 31.477 -34.678 28.026 1.00 84.81 195 LEU A CA 1
ATOM 1468 C C . LEU A 1 195 ? 30.442 -35.459 28.851 1.00 84.81 195 LEU A C 1
ATOM 1470 O O . LEU A 1 195 ? 30.780 -35.993 29.904 1.00 84.81 195 LEU A O 1
ATOM 1474 N N . PHE A 1 196 ? 29.223 -35.607 28.328 1.00 78.62 196 PHE A N 1
ATOM 1475 C CA . PHE A 1 196 ? 28.150 -36.400 28.934 1.00 78.62 196 PHE A CA 1
ATOM 1476 C C . PHE A 1 196 ? 28.443 -37.909 28.932 1.00 78.62 196 PHE A C 1
ATOM 1478 O O . PHE A 1 196 ? 28.072 -38.606 29.869 1.00 78.62 196 PHE A O 1
ATOM 1485 N N . THR A 1 197 ? 29.139 -38.415 27.908 1.00 75.25 197 THR A N 1
ATOM 1486 C CA . THR A 1 197 ? 29.566 -39.825 27.851 1.00 75.25 197 THR A CA 1
ATOM 1487 C C . THR A 1 197 ? 30.819 -40.117 28.673 1.00 75.25 197 THR A C 1
ATOM 1489 O O . THR A 1 197 ? 31.063 -41.268 28.997 1.00 75.25 197 THR A O 1
ATOM 1492 N N . PHE A 1 198 ? 31.642 -39.107 28.976 1.00 65.75 198 PHE A N 1
ATOM 1493 C CA . PHE A 1 198 ? 32.888 -39.293 29.733 1.00 65.75 198 PHE A CA 1
ATOM 1494 C C . PHE A 1 198 ? 32.691 -39.103 31.245 1.00 65.75 198 PHE A C 1
ATOM 1496 O O . PHE A 1 198 ? 33.415 -39.691 32.046 1.00 65.75 198 PHE A O 1
ATOM 1503 N N . PHE A 1 199 ? 31.692 -38.313 31.649 1.00 62.66 199 PHE A N 1
ATOM 1504 C CA . PHE A 1 199 ? 31.198 -38.256 33.026 1.00 62.66 199 PHE A CA 1
ATOM 1505 C C . PHE A 1 199 ? 30.175 -39.378 33.260 1.00 62.66 199 PHE A C 1
ATOM 1507 O O . PHE A 1 199 ? 28.982 -39.146 33.451 1.00 62.66 199 PHE A O 1
ATOM 1514 N N . GLU A 1 200 ? 30.654 -40.622 33.232 1.00 62.75 200 GLU A N 1
ATOM 1515 C CA . GLU A 1 200 ? 29.898 -41.772 33.721 1.00 62.75 200 GLU A CA 1
ATOM 1516 C C . GLU A 1 200 ? 29.489 -41.492 35.182 1.00 62.75 200 GLU A C 1
ATOM 1518 O O . GLU A 1 200 ? 30.332 -41.350 36.072 1.00 62.75 200 GLU A O 1
ATOM 1523 N N . VAL A 1 201 ? 28.183 -41.354 35.424 1.00 62.09 201 VAL A N 1
ATOM 1524 C CA . VAL A 1 201 ? 27.594 -41.183 36.759 1.00 62.09 201 VAL A CA 1
ATOM 1525 C C . VAL A 1 201 ? 28.127 -42.298 37.672 1.00 62.09 201 VAL A C 1
ATOM 1527 O O . VAL A 1 201 ? 27.969 -43.471 37.317 1.00 62.09 201 VAL A O 1
ATOM 1530 N N . PRO A 1 202 ? 28.737 -41.991 38.836 1.00 60.06 202 PRO A N 1
ATOM 1531 C CA . PRO A 1 202 ? 29.179 -43.021 39.765 1.00 60.06 202 PRO A CA 1
ATOM 1532 C C . PRO A 1 202 ? 27.980 -43.888 40.151 1.00 60.06 202 PRO A C 1
ATOM 1534 O O . PRO A 1 202 ? 27.042 -43.417 40.797 1.00 60.06 202 PRO A O 1
ATOM 1537 N N . ARG A 1 203 ? 27.978 -45.154 39.721 1.00 60.72 203 ARG A N 1
ATOM 1538 C CA . ARG A 1 203 ? 26.977 -46.120 40.175 1.00 60.72 203 ARG A CA 1
ATOM 1539 C C . ARG A 1 203 ? 27.179 -46.314 41.681 1.00 60.72 203 ARG A C 1
ATOM 1541 O O . ARG A 1 203 ? 28.318 -46.555 42.088 1.00 60.72 203 ARG A O 1
ATOM 1548 N N . PRO A 1 204 ? 26.129 -46.206 42.512 1.00 53.41 204 PRO A N 1
ATOM 1549 C CA . PRO A 1 204 ? 26.261 -46.514 43.925 1.00 53.41 204 PRO A CA 1
ATOM 1550 C C . PRO A 1 204 ? 26.692 -47.977 44.068 1.00 53.41 204 PRO A C 1
ATOM 1552 O O . PRO A 1 204 ? 26.129 -48.870 43.435 1.00 53.41 204 PRO A O 1
ATOM 1555 N N . VAL A 1 205 ? 27.742 -48.186 44.860 1.00 51.47 205 VAL A N 1
ATOM 1556 C CA . VAL A 1 205 ? 28.300 -49.495 45.207 1.00 51.47 205 VAL A CA 1
ATOM 1557 C C . VAL A 1 205 ? 27.190 -50.347 45.823 1.00 51.47 205 VAL A C 1
ATOM 1559 O O . VAL A 1 205 ? 26.633 -49.983 46.856 1.00 51.47 205 VAL A O 1
ATOM 1562 N N . ALA A 1 206 ? 26.848 -51.457 45.168 1.00 50.16 206 ALA A N 1
ATOM 1563 C CA . ALA A 1 206 ? 26.030 -52.501 45.764 1.00 50.16 206 ALA A CA 1
ATOM 1564 C C . ALA A 1 206 ? 26.913 -53.294 46.735 1.00 50.16 206 ALA A C 1
ATOM 1566 O O . ALA A 1 206 ? 27.944 -53.830 46.333 1.00 50.16 206 ALA A O 1
ATOM 1567 N N . ASP A 1 207 ? 26.520 -53.304 48.006 1.00 44.62 207 ASP A N 1
ATOM 1568 C CA . ASP A 1 207 ? 27.138 -54.095 49.066 1.00 44.62 207 ASP A CA 1
ATOM 1569 C C . ASP A 1 207 ? 26.887 -55.593 48.813 1.00 44.62 207 ASP A C 1
ATOM 1571 O O . ASP A 1 207 ? 25.780 -55.996 48.436 1.00 44.62 207 ASP A O 1
ATOM 1575 N N . GLU A 1 208 ? 27.925 -56.413 48.973 1.00 45.91 208 GLU A N 1
ATOM 1576 C CA . GLU A 1 208 ? 27.857 -57.859 48.772 1.00 45.91 208 GLU A CA 1
ATOM 1577 C C . GLU A 1 208 ? 27.127 -58.525 49.944 1.00 45.91 208 GLU A C 1
ATOM 1579 O O . GLU A 1 208 ? 27.626 -58.588 51.065 1.00 45.91 208 GLU A O 1
ATOM 1584 N N . GLY A 1 209 ? 25.958 -59.099 49.664 1.00 37.69 209 GLY A N 1
ATOM 1585 C CA . GLY A 1 209 ? 25.254 -60.007 50.563 1.00 37.69 209 GLY A CA 1
ATOM 1586 C C . GLY A 1 209 ? 25.022 -61.351 49.886 1.00 37.69 209 GLY A C 1
ATOM 1587 O O . GLY A 1 209 ? 24.069 -61.530 49.135 1.00 37.69 209 GLY A O 1
ATOM 1588 N N . THR A 1 210 ? 25.915 -62.295 50.155 1.00 37.56 210 THR A N 1
ATOM 1589 C CA . THR A 1 210 ? 25.841 -63.719 49.808 1.00 37.56 210 THR A CA 1
ATOM 1590 C C . THR A 1 210 ? 24.485 -64.361 50.132 1.00 37.56 210 THR A C 1
ATOM 1592 O O . THR A 1 210 ? 24.001 -64.223 51.254 1.00 37.56 210 THR A O 1
ATOM 1595 N N . GLY A 1 211 ? 23.928 -65.162 49.215 1.00 32.00 211 GLY A N 1
ATOM 1596 C CA . GLY A 1 211 ? 22.776 -66.021 49.518 1.00 32.00 211 GLY A CA 1
ATOM 1597 C C . GLY A 1 211 ? 22.203 -66.766 48.313 1.00 32.00 211 GLY A C 1
ATOM 1598 O O . GLY A 1 211 ? 21.433 -66.223 47.531 1.00 32.00 211 GLY A O 1
ATOM 1599 N N . THR A 1 212 ? 22.586 -68.029 48.168 1.00 33.69 212 THR A N 1
ATOM 1600 C CA . THR A 1 212 ? 22.175 -68.953 47.105 1.00 33.69 212 THR A CA 1
ATOM 1601 C C . THR A 1 212 ? 20.746 -69.495 47.306 1.00 33.69 212 THR A C 1
ATOM 1603 O O . THR A 1 212 ? 20.400 -69.911 48.403 1.00 33.69 212 THR A O 1
ATOM 1606 N N . ALA A 1 213 ? 20.016 -69.612 46.185 1.00 33.16 213 ALA A N 1
ATOM 1607 C CA . ALA A 1 213 ? 18.912 -70.534 45.851 1.00 33.16 213 ALA A CA 1
ATOM 1608 C C . ALA A 1 213 ? 17.468 -70.351 46.398 1.00 33.16 213 ALA A C 1
ATOM 1610 O O . ALA A 1 213 ? 17.176 -70.556 47.567 1.00 33.16 213 ALA A O 1
ATOM 1611 N N . ALA A 1 214 ? 16.572 -70.228 45.404 1.00 31.28 214 ALA A N 1
ATOM 1612 C CA . ALA A 1 214 ? 15.313 -70.967 45.203 1.00 31.28 214 ALA A CA 1
ATOM 1613 C C . ALA A 1 214 ? 13.989 -70.494 45.853 1.00 31.28 214 ALA A C 1
ATOM 1615 O O . ALA A 1 214 ? 13.698 -70.768 47.006 1.00 31.28 214 ALA A O 1
ATOM 1616 N N . ALA A 1 215 ? 13.138 -69.975 44.954 1.00 30.72 215 ALA A N 1
ATOM 1617 C CA . ALA A 1 215 ? 11.748 -70.369 44.683 1.00 30.72 215 ALA A CA 1
ATOM 1618 C C . ALA A 1 215 ? 10.586 -70.021 45.647 1.00 30.72 215 ALA A C 1
ATOM 1620 O O . ALA A 1 215 ? 10.579 -70.363 46.819 1.00 30.72 215 ALA A O 1
ATOM 1621 N N . ALA A 1 216 ? 9.529 -69.536 44.974 1.00 31.55 216 ALA A N 1
ATOM 1622 C CA . ALA A 1 216 ? 8.093 -69.732 45.209 1.00 31.55 216 ALA A CA 1
ATOM 1623 C C . ALA A 1 216 ? 7.324 -68.765 46.138 1.00 31.55 216 ALA A C 1
ATOM 1625 O O . ALA A 1 216 ? 7.416 -68.817 47.355 1.00 31.55 216 ALA A O 1
ATOM 1626 N N . GLU A 1 217 ? 6.490 -67.966 45.455 1.00 28.89 217 GLU A N 1
ATOM 1627 C CA . GLU A 1 217 ? 5.049 -67.728 45.673 1.00 28.89 217 GLU A CA 1
ATOM 1628 C C . GLU A 1 217 ? 4.491 -67.131 46.978 1.00 28.89 217 GLU A C 1
ATOM 1630 O O . GLU A 1 217 ? 4.764 -67.568 48.087 1.00 28.89 217 GLU A O 1
ATOM 1635 N N . GLY A 1 218 ? 3.516 -66.233 46.766 1.00 27.94 218 GLY A N 1
ATOM 1636 C CA . GLY A 1 218 ? 2.402 -65.956 47.680 1.00 27.94 218 GLY A CA 1
ATOM 1637 C C . GLY A 1 218 ? 2.497 -64.589 48.359 1.00 27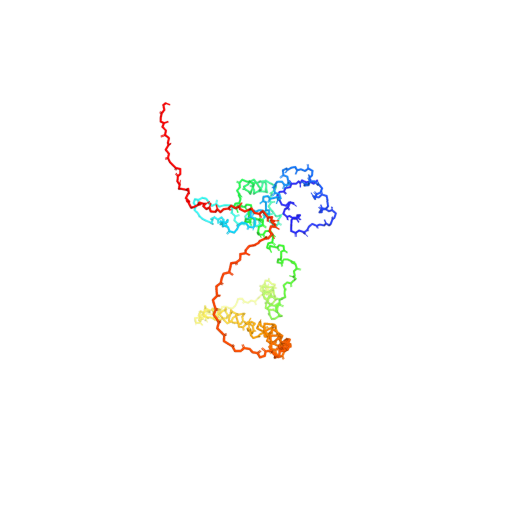.94 218 GLY A C 1
ATOM 1638 O O . GLY A 1 218 ? 3.313 -64.413 49.248 1.00 27.94 218 GLY A O 1
ATOM 1639 N N . GLN A 1 219 ? 1.805 -63.549 47.867 1.00 31.47 219 GLN A N 1
ATOM 1640 C CA . GLN A 1 219 ? 0.493 -63.086 48.382 1.00 31.47 219 GLN A CA 1
ATOM 1641 C C . GLN A 1 219 ? 0.569 -62.687 49.878 1.00 31.47 219 GLN A C 1
ATOM 1643 O O . GLN A 1 219 ? 0.996 -63.474 50.705 1.00 31.47 219 GLN A O 1
ATOM 1648 N N . VAL A 1 220 ? 0.162 -61.506 50.347 1.00 30.73 220 VAL A N 1
ATOM 1649 C CA . VAL A 1 220 ? -1.085 -60.765 50.112 1.00 30.73 220 VAL A CA 1
ATOM 1650 C C . VAL A 1 220 ? -0.886 -59.308 50.595 1.00 30.73 220 VAL A C 1
ATOM 1652 O O . VAL A 1 220 ? -0.197 -59.087 51.584 1.00 30.73 220 VAL A O 1
ATOM 1655 N N . ALA A 1 221 ? -1.479 -58.363 49.851 1.00 30.06 221 ALA A N 1
ATOM 1656 C CA . ALA A 1 221 ? -2.211 -57.133 50.226 1.00 30.06 221 ALA A CA 1
ATOM 1657 C C . ALA A 1 221 ? -2.148 -56.619 51.689 1.00 30.06 221 ALA A C 1
ATOM 1659 O O . ALA A 1 221 ? -2.090 -57.394 52.630 1.00 30.06 221 ALA A O 1
ATOM 1660 N N . ALA A 1 222 ? -2.361 -55.350 52.029 1.00 31.69 222 ALA A N 1
ATOM 1661 C CA . ALA A 1 222 ? -2.611 -54.073 51.359 1.00 31.69 222 ALA A CA 1
ATOM 1662 C C . ALA A 1 222 ? -2.865 -53.061 52.495 1.00 31.69 222 ALA A C 1
ATOM 1664 O O . ALA A 1 222 ? -3.395 -53.470 53.524 1.00 31.69 222 ALA A O 1
ATOM 1665 N N . VAL A 1 223 ? -2.572 -51.775 52.274 1.00 31.08 223 VAL A N 1
ATOM 1666 C CA . VAL A 1 223 ? -3.362 -50.614 52.753 1.00 31.08 223 VAL A CA 1
ATOM 1667 C C . VAL A 1 223 ? -3.079 -49.486 51.734 1.00 31.08 223 VAL A C 1
ATOM 1669 O O . VAL A 1 223 ? -1.924 -49.090 51.607 1.00 31.08 223 VAL A O 1
ATOM 1672 N N . ASP A 1 224 ? -3.954 -49.252 50.744 1.00 31.67 224 ASP A N 1
ATOM 1673 C CA . ASP A 1 224 ? -5.054 -48.245 50.699 1.00 31.67 224 ASP A CA 1
ATOM 1674 C C . ASP A 1 224 ? -4.542 -46.783 50.675 1.00 31.67 224 ASP A C 1
ATOM 1676 O O . ASP A 1 224 ? -3.693 -46.435 51.486 1.00 31.67 224 ASP A O 1
ATOM 1680 N N . ALA A 1 225 ? -4.994 -45.818 49.862 1.00 35.62 225 ALA A N 1
ATOM 1681 C CA . ALA A 1 225 ? -5.895 -45.697 48.705 1.00 35.62 225 ALA A CA 1
ATOM 1682 C C . ALA A 1 225 ? -5.778 -44.238 48.181 1.00 35.62 225 ALA A C 1
ATOM 1684 O O . ALA A 1 225 ? -5.516 -43.351 48.993 1.00 35.62 225 ALA A O 1
ATOM 1685 N N . ALA A 1 226 ? -6.001 -43.990 46.877 1.00 33.06 226 ALA A N 1
ATOM 1686 C CA . ALA A 1 226 ? -6.699 -42.802 46.329 1.00 33.06 226 ALA A CA 1
ATOM 1687 C C . ALA A 1 226 ? -6.777 -42.828 44.777 1.00 33.06 226 ALA A C 1
ATOM 1689 O O . ALA A 1 226 ? -5.762 -42.668 44.104 1.00 33.06 226 ALA A O 1
ATOM 1690 N N . ASP A 1 227 ? -8.014 -43.020 44.289 1.00 34.16 227 ASP A N 1
ATOM 1691 C CA . ASP A 1 227 ? -8.727 -42.449 43.118 1.00 34.16 227 ASP A CA 1
ATOM 1692 C C . ASP A 1 227 ? -8.149 -42.591 41.685 1.00 34.16 227 ASP A C 1
ATOM 1694 O O . ASP A 1 227 ? -7.066 -42.103 41.383 1.00 34.16 227 ASP A O 1
ATOM 1698 N N . ALA A 1 228 ? -8.760 -43.356 40.756 1.00 34.97 228 ALA A N 1
ATOM 1699 C CA . ALA A 1 228 ? -10.069 -43.268 40.041 1.00 34.97 228 ALA A CA 1
ATOM 1700 C C . ALA A 1 228 ? -9.837 -42.816 38.573 1.00 34.97 228 ALA A C 1
ATOM 1702 O O . ALA A 1 228 ? -9.505 -41.667 38.311 1.00 34.97 228 ALA A O 1
ATOM 1703 N N . GLU A 1 229 ? -9.651 -43.742 37.625 1.00 33.38 229 GLU A N 1
ATOM 1704 C CA . GLU A 1 229 ? -10.650 -44.366 36.724 1.00 33.38 229 GLU A CA 1
ATOM 1705 C C . GLU A 1 229 ? -11.268 -43.415 35.669 1.00 33.38 229 GLU A C 1
ATOM 1707 O O . GLU A 1 229 ? -11.968 -42.467 36.001 1.00 33.38 229 GLU A O 1
ATOM 1712 N N . VAL A 1 230 ? -11.013 -43.688 34.378 1.00 33.09 230 VAL A N 1
ATOM 1713 C CA . VAL A 1 230 ? -11.998 -44.115 33.350 1.00 33.09 230 VAL A CA 1
ATOM 1714 C C . VAL A 1 230 ? -11.348 -44.057 31.958 1.00 33.09 230 VAL A C 1
ATOM 1716 O O . VAL A 1 230 ? -10.681 -43.097 31.575 1.00 33.09 230 VAL A O 1
ATOM 1719 N N . ALA A 1 231 ? -11.541 -45.142 31.210 1.00 32.28 231 ALA A N 1
ATOM 1720 C CA . ALA A 1 231 ? -10.952 -45.443 29.916 1.00 32.28 231 ALA A CA 1
ATOM 1721 C C . ALA A 1 231 ? -11.879 -45.141 28.717 1.00 32.28 231 ALA A C 1
ATOM 1723 O O . ALA A 1 231 ? -13.098 -45.190 28.834 1.00 32.28 231 ALA A O 1
ATOM 1724 N N . ALA A 1 232 ? -11.233 -45.029 27.550 1.00 31.31 232 ALA A N 1
ATOM 1725 C CA . ALA A 1 232 ? -11.654 -45.521 26.229 1.00 31.31 232 ALA A CA 1
ATOM 1726 C C . ALA A 1 232 ? -12.715 -44.780 25.378 1.00 31.31 232 ALA A C 1
ATOM 1728 O O . ALA A 1 232 ? -13.762 -44.354 25.845 1.00 31.31 232 ALA A O 1
ATOM 1729 N N . SER A 1 233 ? -12.466 -44.865 24.054 1.00 28.77 233 SER A N 1
ATOM 1730 C CA . SER A 1 233 ? -13.410 -44.726 22.923 1.00 28.77 233 SER A CA 1
ATOM 1731 C C . SER A 1 233 ? -13.780 -43.275 22.550 1.00 28.77 233 SER A C 1
ATOM 1733 O O . SER A 1 233 ? -14.046 -42.463 23.418 1.00 28.77 233 SER A O 1
ATOM 1735 N N . VAL A 1 234 ? -13.790 -42.822 21.289 1.00 33.78 234 VAL A N 1
ATOM 1736 C CA . VAL A 1 234 ? -14.497 -43.382 20.126 1.00 33.78 234 VAL A CA 1
ATOM 1737 C C . VAL A 1 234 ? -13.834 -42.908 18.820 1.00 33.78 234 VAL A C 1
ATOM 1739 O O . VAL A 1 234 ? -13.620 -41.716 18.606 1.00 33.78 234 VAL A O 1
ATOM 1742 N N . ALA A 1 235 ? -13.584 -43.850 17.910 1.00 34.97 235 ALA A N 1
ATOM 1743 C CA . ALA A 1 235 ? -13.518 -43.588 16.479 1.00 34.97 235 ALA A CA 1
ATOM 1744 C C . ALA A 1 235 ? -14.947 -43.514 15.913 1.00 34.97 235 ALA A C 1
ATOM 1746 O O . ALA A 1 235 ? -15.748 -44.405 16.181 1.00 34.97 235 ALA A O 1
ATOM 1747 N N . GLY A 1 236 ? -15.235 -42.505 15.086 1.00 30.80 236 GLY A N 1
ATOM 1748 C CA . GLY A 1 236 ? -16.371 -42.518 14.160 1.00 30.80 236 GLY A CA 1
ATOM 1749 C C . GLY A 1 236 ? -17.401 -41.408 14.361 1.00 30.80 236 GLY A C 1
ATOM 1750 O O . GLY A 1 236 ? -18.302 -41.531 15.181 1.00 30.80 236 GLY A O 1
ATOM 1751 N N . LEU A 1 237 ? -17.346 -40.382 13.507 1.00 33.34 237 LEU A N 1
ATOM 1752 C CA . LEU A 1 237 ? -18.569 -39.747 13.019 1.00 33.34 237 LEU A CA 1
ATOM 1753 C C . LEU A 1 237 ? -18.385 -39.325 11.557 1.00 33.34 237 LEU A C 1
ATOM 1755 O O . LEU A 1 237 ? -17.687 -38.367 11.230 1.00 33.34 237 LEU A O 1
ATOM 1759 N N . SER A 1 238 ? -18.983 -40.125 10.679 1.00 35.78 238 SER A N 1
ATOM 1760 C CA . SER A 1 238 ? -19.165 -39.859 9.259 1.00 35.78 238 SER A CA 1
ATOM 1761 C C . SER A 1 238 ? -20.317 -38.878 9.027 1.00 35.78 238 SER A C 1
ATOM 1763 O O . SER A 1 238 ? -21.302 -38.891 9.754 1.00 35.78 238 SER A O 1
ATOM 1765 N N . ALA A 1 239 ? -20.167 -38.095 7.957 1.00 36.50 239 ALA A N 1
ATOM 1766 C CA . ALA A 1 239 ? -21.178 -37.710 6.971 1.00 36.50 239 ALA A CA 1
ATOM 1767 C C . ALA A 1 239 ? -22.601 -37.349 7.448 1.00 36.50 239 ALA A C 1
ATOM 1769 O O . ALA A 1 239 ? -23.411 -38.188 7.829 1.00 36.50 239 ALA A O 1
ATOM 1770 N N . ILE A 1 240 ? -22.937 -36.078 7.231 1.00 37.19 240 ILE A N 1
ATOM 1771 C CA . ILE A 1 240 ? -24.297 -35.547 7.189 1.00 37.19 240 ILE A CA 1
ATOM 1772 C C . ILE A 1 240 ? -24.879 -35.861 5.803 1.00 37.19 240 ILE A C 1
ATOM 1774 O O . ILE A 1 240 ? -24.344 -35.391 4.801 1.00 37.19 240 ILE A O 1
ATOM 1778 N N . ASN A 1 241 ? -25.976 -36.618 5.735 1.00 43.34 241 ASN A N 1
ATOM 1779 C CA . ASN A 1 241 ? -26.979 -36.452 4.681 1.00 43.34 241 ASN A CA 1
ATOM 1780 C C . ASN A 1 241 ? -28.302 -37.103 5.093 1.00 43.34 241 ASN A C 1
ATOM 1782 O O . ASN A 1 241 ? -28.323 -38.306 5.351 1.00 43.34 241 ASN A O 1
ATOM 1786 N N . SER A 1 242 ? -29.379 -36.312 5.119 1.00 40.75 242 SER A N 1
ATOM 1787 C CA . SER A 1 242 ? -30.729 -36.639 4.615 1.00 40.75 242 SER A CA 1
ATOM 1788 C C . SER A 1 242 ? -31.784 -35.720 5.245 1.00 40.75 242 SER A C 1
ATOM 1790 O O . SER A 1 242 ? -32.016 -35.734 6.451 1.00 40.75 242 SER A O 1
ATOM 1792 N N . VAL A 1 243 ? -32.416 -34.934 4.376 1.00 43.72 243 VAL A N 1
ATOM 1793 C CA . VAL A 1 243 ? -33.668 -34.183 4.560 1.00 43.72 243 VAL A CA 1
ATOM 1794 C C . VAL A 1 243 ? -34.858 -35.140 4.386 1.00 43.72 243 VAL A C 1
ATOM 1796 O O . VAL A 1 243 ? -34.733 -36.087 3.606 1.00 43.72 243 VAL A O 1
ATOM 1799 N N . PRO A 1 244 ? -36.029 -34.866 4.991 1.00 55.50 244 PRO A N 1
ATOM 1800 C CA . PRO A 1 244 ? -37.292 -35.243 4.369 1.00 55.50 244 PRO A CA 1
ATOM 1801 C C . PRO A 1 244 ? -38.205 -34.035 4.095 1.00 55.50 244 PRO A C 1
ATOM 1803 O O . PRO A 1 244 ? -38.272 -33.086 4.875 1.00 55.50 244 PRO A O 1
ATOM 1806 N N . GLU A 1 245 ? -38.880 -34.117 2.947 1.00 45.44 245 GLU A N 1
ATOM 1807 C CA . GLU A 1 245 ? -39.991 -33.275 2.493 1.00 45.44 245 GLU A CA 1
ATOM 1808 C C . GLU A 1 245 ? -41.163 -33.265 3.482 1.00 45.44 245 GLU A C 1
ATOM 1810 O O . GLU A 1 245 ? -41.496 -34.318 4.027 1.00 45.44 245 GLU A O 1
ATOM 1815 N N . LEU A 1 246 ? -41.820 -32.104 3.603 1.00 44.62 246 LEU A N 1
ATOM 1816 C CA . LEU A 1 246 ? -43.278 -31.907 3.549 1.00 44.62 246 LEU A CA 1
ATOM 1817 C C . LEU A 1 246 ? -43.573 -30.462 3.114 1.00 44.62 246 LEU A C 1
ATOM 1819 O O . LEU A 1 246 ? -42.866 -29.551 3.603 1.00 44.62 246 LEU A O 1
#

Mean predicted aligned error: 20.95 Å

Radius of gyration: 37.88 Å; Cα contacts (8 Å, |Δi|>4): 82; chains: 1; bounding box: 76×97×106 Å

Solvent-accessible surface area (backbone atoms only — not comparable to full-atom values): 16132 Å² total; per-residue (Å²): 137,81,92,44,69,66,57,51,49,38,54,73,66,67,72,51,57,75,69,57,41,52,52,48,52,52,53,29,70,76,30,68,68,49,44,52,47,53,52,48,51,62,48,44,62,67,41,85,83,66,62,79,69,43,93,66,68,93,72,48,52,81,57,67,66,58,52,48,30,52,75,72,70,70,48,52,75,68,58,44,53,55,55,47,48,52,29,74,75,30,65,48,50,35,22,51,55,53,47,50,54,46,51,54,54,63,60,68,72,55,85,82,85,73,59,67,70,60,55,53,54,55,50,50,58,57,49,57,56,46,51,70,69,70,62,78,70,93,84,77,94,71,93,72,99,75,89,79,88,80,85,83,72,72,68,57,57,58,48,54,51,52,52,53,53,49,61,65,63,67,72,63,78,64,67,70,69,72,46,50,65,57,53,54,54,51,51,53,53,51,52,52,52,53,50,58,68,69,59,67,74,82,73,80,82,79,80,90,76,90,82,86,85,83,87,84,88,79,89,78,90,85,83,90,86,84,87,85,88,88,81,84,87,81,89,86,86,81,82,92,83,83,86,82,90,132